Protein AF-A0A959NPC6-F1 (afdb_monomer_lite)

Foldseek 3Di:
DPVVQPWDKDWDWDDDDQFIKIWIFGAFFDGPLCVVNAKDKDFDALVVFDQAWKDAPRRIDGRHPAFDADKDKDALVSDDQDPPRDALDDPVPVRIDIDGAFPDKHQKMWGRPVDLQFTKIKGWDQWMWGWTFQCVRHVRTGTMIITHFDGPDGTTGTIMTMHRHDDPPDWDDKDKDFPQLAEELQDWGKIKIKTAPPDDADQKKWKWFQDPVRDTDTDDMHTWAWPADDDGTTITMDTPSVDRDWGKMWMDGPNDIDDIYTHHNCSPVCVCVCCVLPVVQLPPADDFGDDPPDTNDDD

Secondary structure (DSSP, 8-state):
-BGGGTB-EEEEEEEETTEEEEEEEESSPPPGGGTTT-EEEEEE-HHHHTT-EEEETTEEEE--SS--S-EEEEEGGGPPPPGGG--S---TTS-EEEEEPPSEEESEEEE-TT-TTT-EEEEESSS-EEEEEGGGT-TT--EEEEEEPPTT--EEEEEEEEEE---TT--PPPEEE--SSEE-TTS--EEEEEE-TT----SEEEEEEEPTTS-EEEEEEEEEEEEEEETTEEEEEEE-TT--S-EEEEEEETTEEPPPEEE-TTTTTTTTHHIIIIIHHHT-TTS-EEETTEEEE--

Sequence (299 aa):
KYEEFDFTSKINVIAKDNGVLISVYLDTPVPEKLEGRAGFNLEFLPSTYFEKTYMVDGNGGNFPRYPAGNTTIESIKNKITQFAGHTTFDDRGLGEFIVPEPLAKGKTIVLSPECPESFVTIKSLDAELMLFDGRNLAQNGWFIVRSLLPVNKTGKVLEWYLEANTIPNWVRKPNIGFSQVGYTPNQEKVAVIELDANDSPLNIAKVFKITSEGKSVEKFNGDVIEWGKYLRYNYAKFDFSSVKESGIYYIQYGDNKTNTFRINENVYDDVWHPTMDVWFPVQMDHMQVNEAYRVWHGE

Structure (mmCIF, N/CA/C/O backbone):
data_AF-A0A959NPC6-F1
#
_entry.id   AF-A0A959NPC6-F1
#
loop_
_atom_site.group_PDB
_atom_site.id
_atom_site.type_symbol
_atom_site.label_atom_id
_atom_site.label_alt_id
_atom_site.label_comp_id
_atom_site.label_asym_id
_atom_site.label_entity_id
_atom_site.label_seq_id
_atom_site.pdbx_PDB_ins_code
_atom_site.Cartn_x
_atom_site.Cartn_y
_atom_site.Cartn_z
_atom_site.occupancy
_atom_site.B_iso_or_equiv
_atom_site.auth_seq_id
_atom_site.auth_comp_id
_atom_site.auth_asym_id
_atom_site.auth_atom_id
_atom_site.pdbx_PDB_model_num
ATOM 1 N N . LYS A 1 1 ? -7.498 -13.317 24.456 1.00 82.06 1 LYS A N 1
ATOM 2 C CA . LYS A 1 1 ? -7.667 -12.872 25.857 1.00 82.06 1 LYS A CA 1
ATOM 3 C C . LYS A 1 1 ? -6.558 -11.875 26.164 1.00 82.06 1 LYS A C 1
ATOM 5 O O . LYS A 1 1 ? -5.423 -12.150 25.803 1.00 82.06 1 LYS A O 1
ATOM 10 N N . TYR A 1 2 ? -6.887 -10.740 26.769 1.00 83.69 2 TYR A N 1
ATOM 11 C CA . TYR A 1 2 ? -5.943 -9.756 27.291 1.00 83.69 2 TYR A CA 1
ATOM 12 C C . TYR A 1 2 ? -5.756 -10.044 28.783 1.00 83.69 2 TYR A C 1
ATOM 14 O O . TYR A 1 2 ? -6.603 -9.668 29.591 1.00 83.69 2 TYR A O 1
ATOM 22 N N . GLU A 1 3 ? -4.700 -10.781 29.133 1.00 86.56 3 GLU A N 1
ATOM 23 C CA . GLU A 1 3 ? -4.507 -11.313 30.492 1.00 86.56 3 GLU A CA 1
ATOM 24 C C . GLU A 1 3 ? -4.389 -10.219 31.558 1.00 86.56 3 GLU A C 1
ATOM 26 O O . GLU A 1 3 ? -5.010 -10.348 32.607 1.00 86.56 3 GLU A O 1
ATOM 31 N N . GLU A 1 4 ? -3.693 -9.113 31.261 1.00 86.44 4 GLU A N 1
ATOM 32 C CA . GLU A 1 4 ? -3.518 -7.978 32.189 1.00 86.44 4 GLU A CA 1
ATOM 33 C C . GLU A 1 4 ? -4.853 -7.381 32.667 1.00 86.44 4 GLU A C 1
ATOM 35 O O . GLU A 1 4 ? -4.946 -6.859 33.776 1.00 86.44 4 GLU A O 1
ATOM 40 N N . PHE A 1 5 ? -5.896 -7.472 31.841 1.00 87.81 5 PHE A N 1
ATOM 41 C CA . PHE A 1 5 ? -7.207 -6.881 32.112 1.00 87.81 5 PHE A CA 1
ATOM 42 C C . PHE A 1 5 ? -8.300 -7.930 32.346 1.00 87.81 5 PHE A C 1
ATOM 44 O O . PHE A 1 5 ? -9.468 -7.563 32.424 1.00 87.81 5 PHE A O 1
ATOM 51 N N . ASP A 1 6 ? -7.936 -9.220 32.377 1.00 88.62 6 ASP A N 1
ATOM 52 C CA . ASP A 1 6 ? -8.859 -10.365 32.343 1.00 88.62 6 ASP A CA 1
ATOM 53 C C . ASP A 1 6 ? -10.005 -10.190 31.324 1.00 88.62 6 ASP A C 1
ATOM 55 O O . ASP A 1 6 ? -11.165 -10.524 31.555 1.00 88.62 6 ASP A O 1
ATOM 59 N N . PHE A 1 7 ? -9.675 -9.626 30.160 1.00 89.94 7 PHE A N 1
ATOM 60 C CA . PHE A 1 7 ? -10.659 -9.172 29.184 1.00 89.94 7 PHE A CA 1
ATOM 61 C C . PHE A 1 7 ? -10.610 -10.026 27.921 1.00 89.94 7 PHE A C 1
ATOM 63 O O . PHE A 1 7 ? -9.543 -10.271 27.352 1.00 89.94 7 PHE A O 1
ATOM 70 N N . THR A 1 8 ? -11.764 -10.487 27.446 1.00 92.38 8 THR A N 1
ATOM 71 C CA . THR A 1 8 ? -11.858 -11.266 26.207 1.00 92.38 8 THR A CA 1
ATOM 72 C C . THR A 1 8 ? -12.886 -10.647 25.278 1.00 92.38 8 THR A C 1
ATOM 74 O O . THR A 1 8 ? -14.043 -10.467 25.646 1.00 92.38 8 THR A O 1
ATOM 77 N N . SER A 1 9 ? -12.456 -10.371 24.051 1.00 93.19 9 SER A N 1
ATOM 78 C CA . SER A 1 9 ? -13.316 -9.980 22.944 1.00 93.19 9 SER A CA 1
ATOM 79 C C . SER A 1 9 ? -13.281 -11.046 21.851 1.00 93.19 9 SER A C 1
ATOM 81 O O . SER A 1 9 ? -12.298 -11.779 21.698 1.00 93.19 9 SER A O 1
ATOM 83 N N . LYS A 1 10 ? -14.372 -11.141 21.091 1.00 96.50 10 LYS A N 1
ATOM 84 C CA . LYS A 1 10 ? -14.486 -11.978 19.892 1.00 96.50 10 LYS A CA 1
ATOM 85 C C . LYS A 1 10 ? -14.913 -11.093 18.729 1.00 96.50 10 LYS A C 1
ATOM 87 O O . LYS A 1 10 ? -15.808 -10.267 18.886 1.00 96.50 10 LYS A O 1
ATOM 92 N N . ILE A 1 11 ? -14.287 -11.276 17.574 1.00 96.75 11 ILE A N 1
ATOM 93 C CA . ILE A 1 11 ? -14.685 -10.615 16.330 1.00 96.75 11 ILE A CA 1
ATOM 94 C C . ILE A 1 11 ? -15.356 -11.668 15.458 1.00 96.75 11 ILE A C 1
ATOM 96 O O . ILE A 1 11 ? -14.807 -12.752 15.265 1.00 96.75 11 ILE A O 1
ATOM 100 N N . ASN A 1 12 ? -16.539 -11.346 14.948 1.00 97.56 12 ASN A N 1
ATOM 101 C CA . ASN A 1 12 ? -17.240 -12.154 13.964 1.00 97.56 12 ASN A CA 1
ATOM 102 C C . ASN A 1 12 ? -17.355 -11.360 12.663 1.00 97.56 12 ASN A C 1
ATOM 104 O O . ASN A 1 12 ? -17.747 -10.195 12.696 1.00 97.56 12 ASN A O 1
ATOM 108 N N . VAL A 1 13 ? -17.027 -11.989 11.535 1.00 97.75 13 VAL A N 1
ATOM 109 C CA . VAL A 1 13 ? -17.116 -11.368 10.210 1.00 97.75 13 VAL A CA 1
ATOM 110 C C . VAL A 1 13 ? -17.977 -12.250 9.323 1.00 97.75 13 VAL A C 1
ATOM 112 O O . VAL A 1 13 ? -17.665 -13.424 9.132 1.00 97.75 13 VAL A O 1
ATOM 115 N N . ILE A 1 14 ? -19.060 -11.691 8.791 1.00 97.94 14 ILE A N 1
ATOM 116 C CA . ILE A 1 14 ? -19.979 -12.400 7.894 1.00 97.94 14 ILE A CA 1
ATOM 117 C C . ILE A 1 14 ? -20.152 -11.612 6.600 1.00 97.94 14 ILE A C 1
ATOM 119 O O . ILE A 1 14 ? -20.224 -10.385 6.626 1.00 97.94 14 ILE A O 1
ATOM 123 N N . ALA A 1 15 ? -20.237 -12.308 5.468 1.00 97.75 15 ALA A N 1
ATOM 124 C CA . ALA A 1 15 ? -20.570 -11.672 4.197 1.00 97.75 15 ALA A CA 1
ATOM 125 C C . ALA A 1 15 ? -21.998 -11.106 4.242 1.00 97.75 15 ALA A C 1
ATOM 127 O O . ALA A 1 15 ? -22.912 -11.755 4.759 1.00 97.75 15 ALA A O 1
ATOM 128 N N . LYS A 1 16 ? -22.189 -9.902 3.702 1.00 96.56 16 LYS A N 1
ATOM 129 C CA . LYS A 1 16 ? -23.499 -9.265 3.552 1.00 96.56 16 LYS A CA 1
ATOM 130 C C . LYS A 1 16 ? -23.476 -8.322 2.356 1.00 96.56 16 LYS A C 1
ATOM 132 O O . LYS A 1 16 ? -22.608 -7.460 2.287 1.00 96.56 16 LYS A O 1
ATOM 137 N N . ASP A 1 17 ? -24.473 -8.435 1.483 1.00 95.56 17 ASP A N 1
ATOM 138 C CA . ASP A 1 17 ? -24.585 -7.615 0.272 1.00 95.56 17 ASP A CA 1
ATOM 139 C C . ASP A 1 17 ? -23.270 -7.669 -0.541 1.00 95.56 17 ASP A C 1
ATOM 141 O O . ASP A 1 17 ? -22.802 -8.763 -0.858 1.00 95.56 17 ASP A O 1
ATOM 145 N N . ASN A 1 18 ? -22.651 -6.521 -0.831 1.00 94.94 18 ASN A N 1
ATOM 146 C CA . ASN A 1 18 ? -21.354 -6.427 -1.518 1.00 94.94 18 ASN A CA 1
ATOM 147 C C . ASN A 1 18 ? -20.154 -6.336 -0.557 1.00 94.94 18 ASN A C 1
ATOM 149 O O . ASN A 1 18 ? -19.023 -6.121 -0.989 1.00 94.94 18 ASN A O 1
ATOM 153 N N . GLY A 1 19 ? -20.393 -6.451 0.747 1.00 96.69 19 GLY A N 1
ATOM 154 C CA . GLY A 1 19 ? -19.394 -6.247 1.781 1.00 96.69 19 GLY A CA 1
ATOM 155 C C . GLY A 1 19 ? -19.459 -7.299 2.881 1.00 96.69 19 GLY A C 1
ATOM 156 O O . GLY A 1 19 ? -19.828 -8.460 2.681 1.00 96.69 19 GLY A O 1
ATOM 157 N N . VAL A 1 20 ? -19.070 -6.879 4.078 1.00 97.69 20 VAL A N 1
ATOM 158 C CA . VAL A 1 20 ? -19.069 -7.703 5.281 1.00 97.69 20 VAL A CA 1
ATOM 159 C C . VAL A 1 20 ? -19.669 -6.940 6.454 1.00 97.69 20 VAL A C 1
ATOM 161 O O . VAL A 1 20 ? -19.494 -5.729 6.589 1.00 97.69 20 VAL A O 1
ATOM 164 N N . LEU A 1 21 ? -20.356 -7.661 7.335 1.00 97.75 21 LEU A N 1
ATOM 165 C CA . LEU A 1 21 ? -20.641 -7.188 8.683 1.00 97.75 21 LEU A CA 1
ATOM 166 C C . LEU A 1 21 ? -19.539 -7.661 9.620 1.00 97.75 21 LEU A C 1
ATOM 168 O O . LEU A 1 21 ? -19.266 -8.858 9.708 1.00 97.75 21 LEU A O 1
ATOM 172 N N . ILE A 1 22 ? -18.937 -6.714 10.327 1.00 97.88 22 ILE A N 1
ATOM 173 C CA . ILE A 1 22 ? -17.937 -6.942 11.362 1.00 97.88 22 ILE A CA 1
ATOM 174 C C . ILE A 1 22 ? -18.600 -6.633 12.697 1.00 97.88 22 ILE A C 1
ATOM 176 O O . ILE A 1 22 ? -18.975 -5.491 12.957 1.00 97.88 22 ILE A O 1
ATOM 180 N N . SER A 1 23 ? -18.731 -7.638 13.552 1.00 97.38 23 SER A N 1
ATOM 181 C CA . SER A 1 23 ? -19.357 -7.499 14.864 1.00 97.38 23 SER A CA 1
ATOM 182 C C . SER A 1 23 ? -18.361 -7.837 15.969 1.00 97.38 23 SER A C 1
ATOM 184 O O . SER A 1 23 ? -17.644 -8.836 15.881 1.00 97.38 23 SER A O 1
ATOM 186 N N . VAL A 1 24 ? -18.350 -7.043 17.040 1.00 97.06 24 VAL A N 1
ATOM 187 C CA . VAL A 1 24 ? -17.552 -7.325 18.243 1.00 97.06 24 VAL A CA 1
ATOM 188 C C . VAL A 1 24 ? -18.463 -7.844 19.343 1.00 97.06 24 VAL A C 1
ATOM 190 O O . VAL A 1 24 ? -19.497 -7.242 19.644 1.00 97.06 24 VAL A O 1
ATOM 193 N N . TYR A 1 25 ? -18.059 -8.955 19.954 1.00 97.00 25 TYR A N 1
ATOM 194 C CA . TYR A 1 25 ? -18.752 -9.589 21.064 1.00 97.00 25 TYR A CA 1
ATOM 195 C C . TYR A 1 25 ? -17.907 -9.575 22.330 1.00 97.00 25 TYR A C 1
ATOM 197 O O . TYR A 1 25 ? -16.720 -9.910 22.282 1.00 97.00 25 TYR A O 1
ATOM 205 N N . LEU A 1 26 ? -18.540 -9.241 23.454 1.00 96.56 26 LEU A N 1
ATOM 206 C CA . LEU A 1 26 ? -17.931 -9.276 24.781 1.00 96.56 26 LEU A CA 1
ATOM 207 C C . LEU A 1 26 ? -18.700 -10.223 25.703 1.00 96.56 26 LEU A C 1
ATOM 209 O O . LEU A 1 26 ? -19.921 -10.112 25.832 1.00 96.56 26 LEU A O 1
ATOM 213 N N . ASP A 1 27 ? -17.980 -11.128 26.363 1.00 93.88 27 ASP A N 1
ATOM 214 C CA . ASP A 1 27 ? -18.567 -12.029 27.365 1.00 93.88 27 ASP A CA 1
ATOM 215 C C . ASP A 1 27 ? -18.784 -11.289 28.706 1.00 93.88 27 ASP A C 1
ATOM 217 O O . ASP A 1 27 ? -19.765 -11.532 29.408 1.00 93.88 27 ASP A O 1
ATOM 221 N N . THR A 1 28 ? -17.909 -10.329 29.026 1.00 95.06 28 THR A N 1
ATOM 222 C CA . THR A 1 28 ? -17.994 -9.418 30.180 1.00 95.06 28 THR A CA 1
ATOM 223 C C . THR A 1 28 ? -17.879 -7.961 29.721 1.00 95.06 28 THR A C 1
ATOM 225 O O . THR A 1 28 ? -17.298 -7.708 28.664 1.00 95.06 28 THR A O 1
ATOM 228 N N . PRO A 1 29 ? -18.428 -6.981 30.466 1.00 95.75 29 PRO A N 1
ATOM 229 C CA . PRO A 1 29 ? -18.277 -5.573 30.112 1.00 95.75 29 PRO A CA 1
ATOM 230 C C . PRO A 1 29 ? -16.814 -5.138 29.998 1.00 95.75 29 PRO A C 1
ATOM 232 O O . PRO A 1 29 ? -15.920 -5.762 30.572 1.00 95.75 29 PRO A O 1
ATOM 235 N N . VAL A 1 30 ? -16.581 -4.034 29.282 1.00 96.00 30 VAL A N 1
ATOM 236 C CA . VAL A 1 30 ? -15.265 -3.379 29.245 1.00 96.00 30 VAL A CA 1
ATOM 237 C C . VAL A 1 30 ? -14.821 -3.074 30.686 1.00 96.00 30 VAL A C 1
ATOM 239 O O . VAL A 1 30 ? -15.589 -2.442 31.410 1.00 96.00 30 VAL A O 1
ATOM 242 N N . PRO A 1 31 ? -13.620 -3.507 31.113 1.00 95.19 31 PRO A N 1
ATOM 243 C CA . PRO A 1 31 ? -13.096 -3.194 32.438 1.00 95.19 31 PRO A CA 1
ATOM 244 C C . PRO A 1 31 ? -12.980 -1.686 32.666 1.00 95.19 31 PRO A C 1
ATOM 246 O O . PRO A 1 31 ? -12.595 -0.965 31.747 1.00 95.19 31 PRO A O 1
ATOM 249 N N . GLU A 1 32 ? -13.190 -1.234 33.904 1.00 94.00 32 GLU A N 1
ATOM 250 C CA . GLU A 1 32 ? -13.168 0.190 34.292 1.00 94.00 32 GLU A CA 1
ATOM 251 C C . GLU A 1 32 ? -11.905 0.923 33.796 1.00 94.00 32 GLU A C 1
ATOM 253 O O . GLU A 1 32 ? -11.972 1.992 33.194 1.00 94.00 32 GLU A O 1
ATOM 258 N N . LYS A 1 33 ? -10.731 0.288 33.930 1.00 91.75 33 LYS A N 1
ATOM 259 C CA . LYS A 1 33 ? -9.433 0.830 33.475 1.00 91.75 33 LYS A CA 1
ATOM 260 C C . LYS A 1 33 ? -9.364 1.082 31.956 1.00 91.75 33 LYS A C 1
ATOM 262 O O . LYS A 1 33 ? -8.498 1.825 31.495 1.00 91.75 33 LYS A O 1
ATOM 267 N N . LEU A 1 34 ? -10.239 0.451 31.174 1.00 93.12 34 LEU A N 1
ATOM 268 C CA . LEU A 1 34 ? -10.304 0.541 29.715 1.00 93.12 34 LEU A CA 1
ATOM 269 C C . LEU A 1 34 ? -11.503 1.359 29.209 1.00 93.12 34 LEU A C 1
ATOM 271 O O . LEU A 1 34 ? -11.658 1.513 27.993 1.00 93.12 34 LEU A O 1
ATOM 275 N N . GLU A 1 35 ? -12.336 1.905 30.092 1.00 94.81 35 GLU A N 1
ATOM 276 C CA . GLU A 1 35 ? -13.462 2.752 29.699 1.00 94.81 35 GLU A CA 1
ATOM 277 C C . GLU A 1 35 ? -12.982 3.994 28.935 1.00 94.81 35 GLU A C 1
ATOM 279 O O . GLU A 1 35 ? -11.992 4.634 29.289 1.00 94.81 35 GLU A O 1
ATOM 284 N N . GLY A 1 36 ? -13.638 4.293 27.808 1.00 93.06 36 GLY A N 1
ATOM 285 C CA . GLY A 1 36 ? -13.223 5.368 26.897 1.00 93.06 36 GLY A CA 1
ATOM 286 C C . GLY A 1 36 ? -11.915 5.103 26.134 1.00 93.06 36 GLY A C 1
ATOM 287 O O . GLY A 1 36 ? -11.468 5.959 25.373 1.00 93.06 36 GLY A O 1
ATOM 288 N N . ARG A 1 37 ? -11.294 3.926 26.308 1.00 91.88 37 ARG A N 1
ATOM 289 C CA . ARG A 1 37 ? -9.974 3.583 25.748 1.00 91.88 37 ARG A CA 1
ATOM 290 C C . ARG A 1 37 ? -10.000 2.308 24.915 1.00 91.88 37 ARG A C 1
ATOM 292 O O . ARG A 1 37 ? -9.362 2.263 23.867 1.00 91.88 37 ARG A O 1
ATOM 299 N N . ALA A 1 38 ? -10.735 1.278 25.319 1.00 93.69 38 ALA A N 1
ATOM 300 C CA . ALA A 1 38 ? -10.901 0.092 24.488 1.00 93.69 38 ALA A CA 1
ATOM 301 C C . ALA A 1 38 ? -11.735 0.428 23.246 1.00 93.69 38 ALA A C 1
ATOM 303 O O . ALA A 1 38 ? -12.796 1.046 23.332 1.00 93.69 38 ALA A O 1
ATOM 304 N N . GLY A 1 39 ? -11.250 0.016 22.081 1.00 95.19 39 GLY A N 1
ATOM 305 C CA . GLY A 1 39 ? -11.923 0.245 20.813 1.00 95.19 39 GLY A CA 1
ATOM 306 C C . GLY A 1 39 ? -11.606 -0.839 19.798 1.00 95.19 39 GLY A C 1
ATOM 307 O O . GLY A 1 39 ? -10.646 -1.592 19.956 1.00 95.19 39 GLY A O 1
ATOM 308 N N . PHE A 1 40 ? -12.432 -0.903 18.764 1.00 96.56 40 PHE A N 1
ATOM 309 C CA . PHE A 1 40 ? -12.143 -1.666 17.563 1.00 96.56 40 PHE A CA 1
ATOM 310 C C . PHE A 1 40 ? -11.460 -0.744 16.558 1.00 96.56 40 PHE A C 1
ATOM 312 O O . PHE A 1 40 ? -11.980 0.336 16.271 1.00 96.56 40 PHE A O 1
ATOM 319 N N . ASN A 1 41 ? -10.306 -1.176 16.053 1.00 96.44 41 ASN A N 1
ATOM 320 C CA . ASN A 1 41 ? -9.497 -0.437 15.093 1.00 96.44 41 ASN A CA 1
ATOM 321 C C . ASN A 1 41 ? -9.404 -1.235 13.794 1.00 96.44 41 ASN A C 1
ATOM 323 O O . ASN A 1 41 ? -9.199 -2.449 13.826 1.00 96.44 41 ASN A O 1
ATOM 327 N N . LEU A 1 42 ? -9.474 -0.533 12.669 1.00 97.38 42 LEU A N 1
ATOM 328 C CA . LEU A 1 42 ? -9.099 -1.053 11.364 1.00 97.38 42 LEU A CA 1
ATOM 329 C C . LEU A 1 42 ? -8.066 -0.117 10.740 1.00 97.38 42 LEU A C 1
ATOM 331 O O . LEU A 1 42 ? -8.278 1.096 10.686 1.00 97.38 42 LEU A O 1
ATOM 335 N N . GLU A 1 43 ? -6.946 -0.685 10.305 1.00 97.12 43 GLU A N 1
ATOM 336 C CA . GLU A 1 43 ? -5.796 0.072 9.816 1.00 97.12 43 GLU A CA 1
ATOM 337 C C . GLU A 1 43 ? -5.716 0.049 8.288 1.00 97.12 43 GLU A C 1
ATOM 339 O O . GLU A 1 43 ? -5.945 -0.975 7.644 1.00 97.12 43 GLU A O 1
ATOM 344 N N . PHE A 1 44 ? -5.344 1.190 7.713 1.00 97.62 44 PHE A N 1
ATOM 345 C CA . PHE A 1 44 ? -5.243 1.426 6.279 1.00 97.62 44 PHE A CA 1
ATOM 346 C C . PHE A 1 44 ? -3.838 1.912 5.917 1.00 97.62 44 PHE A C 1
ATOM 348 O O . PHE A 1 44 ? -3.329 2.875 6.500 1.00 97.62 44 PHE A O 1
ATOM 355 N N . LEU A 1 45 ? -3.215 1.244 4.939 1.00 96.88 45 LEU A N 1
ATOM 356 C CA . LEU A 1 45 ? -1.833 1.501 4.535 1.00 96.88 45 LEU A CA 1
ATOM 357 C C . LEU A 1 45 ? -1.684 2.931 3.984 1.00 96.88 45 LEU A C 1
ATOM 359 O O . LEU A 1 45 ? -2.242 3.226 2.923 1.00 96.88 45 LEU A O 1
ATOM 363 N N . PRO A 1 46 ? -0.885 3.810 4.614 1.00 96.56 46 PRO A N 1
ATOM 364 C CA . PRO A 1 46 ? -0.890 5.224 4.254 1.00 96.56 46 PRO A CA 1
ATOM 365 C C . PRO A 1 46 ? -0.482 5.527 2.807 1.00 96.56 46 PRO A C 1
ATOM 367 O O . PRO A 1 46 ? -1.108 6.366 2.165 1.00 96.56 46 PRO A O 1
ATOM 370 N N . SER A 1 47 ? 0.481 4.792 2.240 1.00 95.50 47 SER A N 1
ATOM 371 C CA . SER A 1 47 ? 0.924 4.979 0.846 1.00 95.50 47 SER A CA 1
ATOM 372 C C . SER A 1 47 ? -0.167 4.725 -0.195 1.00 95.50 47 SER A C 1
ATOM 374 O O . SER A 1 47 ? -0.077 5.233 -1.308 1.00 95.50 47 SER A O 1
ATOM 376 N N . THR A 1 48 ? -1.208 3.969 0.163 1.00 96.50 48 THR A N 1
ATOM 377 C CA . THR A 1 48 ? -2.375 3.757 -0.702 1.00 96.50 48 THR A CA 1
ATOM 378 C C . THR A 1 48 ? -3.307 4.968 -0.696 1.00 96.50 48 THR A C 1
ATOM 380 O O . THR A 1 48 ? -4.048 5.154 -1.656 1.00 96.50 48 THR A O 1
ATOM 383 N N . TYR A 1 49 ? -3.262 5.796 0.351 1.00 97.25 49 TYR A N 1
ATOM 384 C CA . TYR A 1 49 ? -4.224 6.866 0.615 1.00 97.25 49 TYR A CA 1
ATOM 385 C C . TYR A 1 49 ? -3.631 8.280 0.583 1.00 97.25 49 TYR A C 1
ATOM 387 O O . TYR A 1 49 ? -4.403 9.229 0.572 1.00 97.25 49 TYR A O 1
ATOM 395 N N . PHE A 1 50 ? -2.307 8.466 0.554 1.00 96.81 50 PHE A N 1
ATOM 396 C CA . PHE A 1 50 ? -1.706 9.807 0.525 1.00 96.81 50 PHE A CA 1
ATOM 397 C C . PHE A 1 50 ? -2.285 10.697 -0.568 1.00 96.81 50 PHE A C 1
ATOM 399 O O . PHE A 1 50 ? -2.376 10.285 -1.721 1.00 96.81 50 PHE A O 1
ATOM 406 N N . GLU A 1 51 ? -2.653 11.921 -0.175 1.00 96.06 51 GLU A N 1
ATOM 407 C CA . GLU A 1 51 ? -3.210 12.958 -1.052 1.00 96.06 51 GLU A CA 1
ATOM 408 C C . GLU A 1 51 ? -4.553 12.571 -1.714 1.00 96.06 51 GLU A C 1
ATOM 410 O O . GLU A 1 51 ? -5.091 13.351 -2.496 1.00 96.06 51 GLU A O 1
ATOM 415 N N . LYS A 1 52 ? -5.135 11.414 -1.359 1.00 97.88 52 LYS A N 1
ATOM 416 C CA . LYS A 1 52 ? -6.494 11.010 -1.742 1.00 97.88 52 LYS A CA 1
ATOM 417 C C . LYS A 1 52 ? -7.542 11.627 -0.822 1.00 97.88 52 LYS A C 1
ATOM 419 O O . LYS A 1 52 ? -7.239 12.088 0.284 1.00 97.88 52 LYS A O 1
ATOM 424 N N . THR A 1 53 ? -8.796 11.584 -1.256 1.00 98.06 53 THR A N 1
ATOM 425 C CA . THR A 1 53 ? -9.920 12.132 -0.495 1.00 98.06 53 THR A CA 1
ATOM 426 C C . THR A 1 53 ? -10.549 11.099 0.439 1.00 98.06 53 THR A C 1
ATOM 428 O O . THR A 1 53 ? -10.443 9.883 0.248 1.00 98.06 53 THR A O 1
ATOM 431 N N . TYR A 1 54 ? -11.220 11.590 1.473 1.00 98.31 54 TYR A N 1
ATOM 432 C CA . TYR A 1 54 ? -12.187 10.836 2.259 1.00 98.31 54 TYR A CA 1
ATOM 433 C C . TYR A 1 54 ? -13.449 11.678 2.459 1.00 98.31 54 TYR A C 1
ATOM 435 O O . TYR A 1 54 ? -13.418 12.903 2.353 1.00 98.31 54 TYR A O 1
ATOM 443 N N . MET A 1 55 ? -14.565 11.030 2.780 1.00 98.50 55 MET A N 1
ATOM 444 C CA . MET A 1 55 ? -15.792 11.698 3.206 1.00 98.50 55 MET A CA 1
ATOM 445 C C . MET A 1 55 ? -16.288 11.105 4.519 1.00 98.50 55 MET A C 1
ATOM 447 O O . MET A 1 55 ? -16.323 9.885 4.669 1.00 98.50 55 MET A O 1
ATOM 451 N N . VAL A 1 56 ? -16.717 11.959 5.447 1.00 98.31 56 VAL A N 1
ATOM 452 C CA . VAL A 1 56 ? -17.361 11.549 6.699 1.00 98.31 56 VAL A CA 1
ATOM 453 C C . VAL A 1 56 ? -18.729 12.207 6.804 1.00 98.31 56 VAL A C 1
ATOM 455 O O . VAL A 1 56 ? -18.835 13.432 6.835 1.00 98.31 56 VAL A O 1
ATOM 458 N N . ASP A 1 57 ? -19.781 11.388 6.785 1.00 97.75 57 ASP A N 1
ATOM 459 C CA . ASP A 1 57 ? -21.185 11.830 6.737 1.00 97.75 57 ASP A CA 1
ATOM 460 C C . ASP A 1 57 ? -21.453 12.911 5.664 1.00 97.75 57 ASP A C 1
ATOM 462 O O . ASP A 1 57 ? -22.214 13.853 5.865 1.00 97.75 57 ASP A O 1
ATOM 466 N N . GLY A 1 58 ? -20.798 12.779 4.503 1.00 96.50 58 GLY A N 1
ATOM 467 C CA . GLY A 1 58 ? -20.912 13.704 3.368 1.00 96.50 58 GLY A CA 1
ATOM 468 C C . GLY A 1 58 ? -19.949 14.896 3.392 1.00 96.50 58 GLY A C 1
ATOM 469 O O . GLY A 1 58 ? -19.828 15.586 2.384 1.00 96.50 58 GLY A O 1
ATOM 470 N N . ASN A 1 59 ? -19.217 15.120 4.487 1.00 97.81 59 ASN A N 1
ATOM 471 C CA . ASN A 1 59 ? -18.195 16.166 4.563 1.00 97.81 59 ASN A CA 1
ATOM 472 C C . ASN A 1 59 ? -16.857 15.641 4.035 1.00 97.81 59 ASN A C 1
ATOM 474 O O . ASN A 1 59 ? -16.350 14.635 4.531 1.00 97.81 59 ASN A O 1
ATOM 478 N N . GLY A 1 60 ? -16.292 16.315 3.033 1.00 97.38 60 GLY A N 1
ATOM 479 C CA . GLY A 1 60 ? -15.026 15.927 2.411 1.00 97.38 60 GLY A CA 1
ATOM 480 C C . GLY A 1 60 ? -13.789 16.370 3.196 1.00 97.38 60 GLY A C 1
ATOM 481 O O . GLY A 1 60 ? -13.779 17.431 3.819 1.00 97.38 60 GLY A O 1
ATOM 482 N N . GLY A 1 61 ? -12.727 15.576 3.103 1.00 97.19 61 GLY A N 1
ATOM 483 C CA . GLY A 1 61 ? -11.388 15.880 3.601 1.00 97.19 61 GLY A CA 1
ATOM 484 C C . GLY A 1 61 ? -10.313 15.166 2.777 1.00 97.19 61 GLY A C 1
ATOM 485 O O . GLY A 1 61 ? -10.625 14.368 1.894 1.00 97.19 61 GLY A O 1
ATOM 486 N N . ASN A 1 62 ? -9.042 15.454 3.062 1.00 97.31 62 ASN A N 1
ATOM 487 C CA . ASN A 1 62 ? -7.899 14.866 2.359 1.00 97.31 62 ASN A CA 1
ATOM 488 C C . ASN A 1 62 ? -6.982 14.127 3.329 1.00 97.31 62 ASN A C 1
ATOM 490 O O . ASN A 1 62 ? -6.710 14.606 4.432 1.00 97.31 62 ASN A O 1
ATOM 494 N N . PHE A 1 63 ? -6.461 12.987 2.892 1.00 97.69 63 PHE A N 1
ATOM 495 C CA . PHE A 1 63 ? -5.423 12.268 3.610 1.00 97.69 63 PHE A CA 1
ATOM 496 C C . PHE A 1 63 ? -4.079 13.003 3.506 1.00 97.69 63 PHE A C 1
ATOM 498 O O . PHE A 1 63 ? -3.605 13.276 2.397 1.00 97.69 63 PHE A O 1
ATOM 505 N N . PRO A 1 64 ? -3.422 13.310 4.636 1.00 95.62 64 PRO A N 1
ATOM 506 C CA . PRO A 1 64 ? -2.194 14.087 4.623 1.00 95.62 64 PRO A CA 1
ATOM 507 C C . PRO A 1 64 ? -0.993 13.231 4.198 1.00 95.62 64 PRO A C 1
ATOM 509 O O . PRO A 1 64 ? -0.859 12.067 4.584 1.00 95.62 64 PRO A O 1
ATOM 512 N N . ARG A 1 65 ? -0.077 13.812 3.416 1.00 94.75 65 ARG A N 1
ATOM 513 C CA . ARG A 1 65 ? 1.171 13.141 3.012 1.00 94.75 65 ARG A CA 1
ATOM 514 C C . ARG A 1 65 ? 2.131 12.945 4.180 1.00 94.75 65 ARG A C 1
ATOM 516 O O . ARG A 1 65 ? 2.694 11.865 4.330 1.00 94.75 65 ARG A O 1
ATOM 523 N N . TYR A 1 66 ? 2.275 13.958 5.025 1.00 93.12 66 TYR A N 1
ATOM 524 C CA . TYR A 1 66 ? 3.042 13.891 6.270 1.00 93.12 66 TYR A CA 1
ATOM 525 C C . TYR A 1 66 ? 2.108 13.653 7.461 1.00 93.12 66 TYR A C 1
ATOM 527 O O . TYR A 1 66 ? 0.915 13.924 7.324 1.00 93.12 66 TYR A O 1
ATOM 535 N N . PRO A 1 67 ? 2.611 13.136 8.597 1.00 91.50 67 PRO A N 1
ATOM 536 C CA . PRO A 1 67 ? 1.811 13.011 9.812 1.00 91.50 67 PRO A CA 1
ATOM 537 C C . PRO A 1 67 ? 1.180 14.360 10.161 1.00 91.50 67 PRO A C 1
ATOM 539 O O . PRO A 1 67 ? 1.881 15.374 10.217 1.00 91.50 67 PRO A O 1
ATOM 542 N N . ALA A 1 68 ? -0.141 14.387 10.311 1.00 89.62 68 ALA A N 1
ATOM 543 C CA . ALA A 1 68 ? -0.876 15.604 10.630 1.00 89.62 68 ALA A CA 1
ATOM 544 C C . ALA A 1 68 ? -2.116 15.299 11.476 1.00 89.62 68 ALA A C 1
ATOM 546 O O . ALA A 1 68 ? -2.573 14.160 11.563 1.00 89.62 68 ALA A O 1
ATOM 547 N N . GLY A 1 69 ? -2.672 16.338 12.092 1.00 89.38 69 GLY A N 1
ATOM 548 C CA . GLY A 1 69 ? -3.824 16.247 12.984 1.00 89.38 69 GLY A CA 1
ATOM 549 C C . GLY A 1 69 ? -3.543 16.921 14.317 1.00 89.38 69 GLY A C 1
ATOM 550 O O . GLY A 1 69 ? -2.390 17.140 14.687 1.00 89.38 69 GLY A O 1
ATOM 551 N N . ASN A 1 70 ? -4.611 17.268 15.028 1.00 95.38 70 ASN A N 1
ATOM 552 C CA . ASN A 1 70 ? -4.473 17.803 16.371 1.00 95.38 70 ASN A CA 1
ATOM 553 C C . ASN A 1 70 ? -3.998 16.705 17.321 1.00 95.38 70 ASN A C 1
ATOM 555 O O . ASN A 1 70 ? -4.318 15.523 17.170 1.00 95.38 70 ASN A O 1
ATOM 559 N N . THR A 1 71 ? -3.239 17.117 18.323 1.00 94.38 71 THR A N 1
ATOM 560 C CA . THR A 1 71 ? -2.769 16.241 19.386 1.00 94.38 71 THR A CA 1
ATOM 561 C C . THR A 1 71 ? -2.871 16.965 20.712 1.00 94.38 71 THR A C 1
ATOM 563 O O . THR A 1 71 ? -2.610 18.167 20.780 1.00 94.38 71 THR A O 1
ATOM 566 N N . THR A 1 72 ? -3.161 16.224 21.770 1.00 94.75 72 THR A N 1
ATOM 567 C CA . THR A 1 72 ? -3.079 16.709 23.146 1.00 94.75 72 THR A CA 1
ATOM 568 C C . THR A 1 72 ? -1.962 15.988 23.891 1.00 94.75 72 THR A C 1
ATOM 570 O O . THR A 1 72 ? -1.544 14.893 23.515 1.00 94.75 72 THR A O 1
ATOM 573 N N . ILE A 1 73 ? -1.435 16.633 24.928 1.00 92.00 73 ILE A N 1
ATOM 574 C CA . ILE A 1 73 ? -0.459 16.036 25.838 1.00 92.00 73 ILE A CA 1
ATOM 575 C C . ILE A 1 73 ? -1.186 15.625 27.116 1.00 92.00 73 ILE A C 1
ATOM 577 O O . ILE A 1 73 ? -1.955 16.407 27.675 1.00 92.00 73 ILE A O 1
ATOM 581 N N . GLU A 1 74 ? -0.928 14.408 27.583 1.00 92.50 74 GLU A N 1
ATOM 582 C CA . GLU A 1 74 ? -1.453 13.881 28.841 1.00 92.50 74 GLU A CA 1
ATOM 583 C C . GLU A 1 74 ? -0.349 13.306 29.731 1.00 92.50 74 GLU A C 1
ATOM 585 O O . GLU A 1 74 ? 0.718 12.916 29.264 1.00 92.50 74 GLU A O 1
ATOM 590 N N . SER A 1 75 ? -0.621 13.195 31.035 1.00 92.56 75 SER A N 1
ATOM 591 C CA . SER A 1 75 ? 0.305 12.563 31.980 1.00 92.56 75 SER A CA 1
ATOM 592 C C . SER A 1 75 ? 0.412 11.057 31.743 1.00 92.56 75 SER A C 1
ATOM 594 O O . SER A 1 75 ? -0.601 10.367 31.622 1.00 92.56 75 SER A O 1
ATOM 596 N N . ILE A 1 76 ? 1.629 10.509 31.814 1.00 89.56 76 ILE A N 1
ATOM 597 C CA . ILE A 1 76 ? 1.911 9.070 31.681 1.00 89.56 76 ILE A CA 1
ATOM 598 C C . ILE A 1 76 ? 1.108 8.200 32.661 1.00 89.56 76 ILE A C 1
ATOM 600 O O . ILE A 1 76 ? 0.822 7.044 32.363 1.00 89.56 76 ILE A O 1
ATOM 604 N N . LYS A 1 77 ? 0.661 8.764 33.794 1.00 89.62 77 LYS A N 1
ATOM 605 C CA . LYS A 1 77 ? -0.228 8.094 34.763 1.00 89.62 77 LYS A CA 1
ATOM 606 C C . LYS A 1 77 ? -1.550 7.637 34.139 1.00 89.62 77 LYS A C 1
ATOM 608 O O . LYS A 1 77 ? -2.138 6.663 34.600 1.00 89.62 77 LYS A O 1
ATOM 613 N N . ASN A 1 78 ? -2.002 8.324 33.091 1.00 88.62 78 ASN A N 1
ATOM 614 C CA . ASN A 1 78 ? -3.205 7.977 32.348 1.00 88.62 78 ASN A CA 1
ATOM 615 C C . ASN A 1 78 ? -2.928 6.991 31.209 1.00 88.62 78 ASN A C 1
ATOM 617 O O . ASN A 1 78 ? -3.880 6.430 30.668 1.00 88.62 78 ASN A O 1
ATOM 621 N N . LYS A 1 79 ? -1.670 6.749 30.826 1.00 87.94 79 LYS A N 1
ATOM 622 C CA . LYS A 1 79 ? -1.339 5.888 29.689 1.00 87.94 79 LYS A CA 1
ATOM 623 C C . LYS A 1 79 ? -1.581 4.422 30.044 1.00 87.94 79 LYS A C 1
ATOM 625 O O . LYS A 1 79 ? -1.155 3.935 31.087 1.00 87.94 79 LYS A O 1
ATOM 630 N N . ILE A 1 80 ? -2.259 3.702 29.153 1.00 87.75 80 ILE A N 1
ATOM 631 C CA . ILE A 1 80 ? -2.319 2.240 29.231 1.00 87.75 80 ILE A CA 1
ATOM 632 C C . ILE A 1 80 ? -0.983 1.683 28.742 1.00 87.75 80 ILE A C 1
ATOM 634 O O . ILE A 1 80 ? -0.508 2.068 27.671 1.00 87.75 80 ILE A O 1
ATOM 638 N N . THR A 1 81 ? -0.384 0.792 29.530 1.00 83.75 81 THR A N 1
ATOM 639 C CA . THR A 1 81 ? 0.848 0.092 29.163 1.00 83.75 81 THR A CA 1
ATOM 640 C C . THR A 1 81 ? 0.635 -0.635 27.841 1.00 83.75 81 THR A C 1
ATOM 642 O O . THR A 1 81 ? -0.355 -1.346 27.666 1.00 83.75 81 THR A O 1
ATOM 645 N N . GLN A 1 82 ? 1.538 -0.434 26.882 1.00 80.44 82 GLN A N 1
ATOM 646 C CA . GLN A 1 82 ? 1.452 -1.169 25.625 1.00 80.44 82 GLN A CA 1
ATOM 647 C C . GLN A 1 82 ? 1.832 -2.632 25.851 1.00 80.44 82 GLN A C 1
ATOM 649 O O . GLN A 1 82 ? 2.521 -2.982 26.813 1.00 80.44 82 GLN A O 1
ATOM 654 N N . PHE A 1 83 ? 1.408 -3.487 24.923 1.00 75.81 83 PHE A N 1
ATOM 655 C CA . PHE A 1 83 ? 1.821 -4.882 24.911 1.00 75.81 83 PHE A CA 1
ATOM 656 C C . PHE A 1 83 ? 3.352 -4.999 25.011 1.00 75.81 83 PHE A C 1
ATOM 658 O O . PHE A 1 83 ? 4.081 -4.217 24.400 1.00 75.81 83 PHE A O 1
ATOM 665 N N . ALA A 1 84 ? 3.823 -5.957 25.814 1.00 78.62 84 ALA A N 1
ATOM 666 C CA . ALA A 1 84 ? 5.241 -6.188 26.103 1.00 78.62 84 ALA A CA 1
ATOM 667 C C . ALA A 1 84 ? 6.009 -4.981 26.695 1.00 78.62 84 ALA A C 1
ATOM 669 O O . ALA A 1 84 ? 7.237 -4.973 26.690 1.00 78.62 84 ALA A O 1
ATOM 670 N N . GLY A 1 85 ? 5.311 -3.973 27.235 1.00 77.88 85 GLY A N 1
ATOM 671 C CA . GLY A 1 85 ? 5.945 -2.818 27.878 1.00 77.88 85 GLY A CA 1
ATOM 672 C C . GLY A 1 85 ? 6.618 -1.849 26.903 1.00 77.88 85 GLY A C 1
ATOM 673 O O . GLY A 1 85 ? 7.432 -1.030 27.325 1.00 77.88 85 GLY A O 1
ATOM 674 N N . HIS A 1 86 ? 6.302 -1.928 25.608 1.00 78.00 86 HIS A N 1
ATOM 675 C CA . HIS A 1 86 ? 6.862 -1.018 24.615 1.00 78.00 86 HIS A CA 1
ATOM 676 C C . HIS A 1 86 ? 6.418 0.435 24.848 1.00 78.00 86 HIS A C 1
ATOM 678 O O . HIS A 1 86 ? 5.309 0.718 25.309 1.00 78.00 86 HIS A O 1
ATOM 684 N N . THR A 1 87 ? 7.289 1.378 24.487 1.00 73.88 87 THR A N 1
ATOM 685 C CA . THR A 1 87 ? 6.934 2.791 24.368 1.00 73.88 87 THR A CA 1
ATOM 686 C C . THR A 1 87 ? 7.202 3.261 22.947 1.00 73.88 87 THR A C 1
ATOM 688 O O . THR A 1 87 ? 8.256 3.000 22.378 1.00 73.88 87 THR A O 1
ATOM 691 N N . THR A 1 88 ? 6.226 3.951 22.366 1.00 67.75 88 THR A N 1
ATOM 692 C CA . THR A 1 88 ? 6.346 4.624 21.064 1.00 67.75 88 THR A CA 1
ATOM 693 C C . THR A 1 88 ? 6.755 6.090 21.210 1.00 67.75 88 THR A C 1
ATOM 695 O O . THR A 1 88 ? 6.748 6.833 20.238 1.00 67.75 88 THR A O 1
ATOM 698 N N . PHE A 1 89 ? 7.054 6.528 22.433 1.00 74.25 89 PHE A N 1
ATOM 699 C CA . PHE A 1 89 ? 7.340 7.918 22.757 1.00 74.25 89 PHE A CA 1
ATOM 700 C C . PHE A 1 89 ? 8.470 7.978 23.781 1.00 74.25 89 PHE A C 1
ATOM 702 O O . PHE A 1 89 ? 8.386 7.319 24.821 1.00 74.25 89 PHE A O 1
ATOM 709 N N . ASP A 1 90 ? 9.505 8.751 23.468 1.00 74.88 90 ASP A N 1
ATOM 710 C CA . ASP A 1 90 ? 10.492 9.198 24.444 1.00 74.88 90 ASP A CA 1
ATOM 711 C C . ASP A 1 90 ? 9.948 10.471 25.096 1.00 74.88 90 ASP A C 1
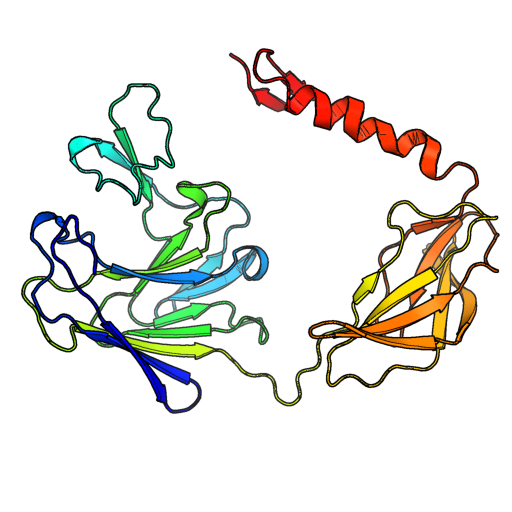ATOM 713 O O . ASP A 1 90 ? 9.798 11.505 24.441 1.00 74.88 90 ASP A O 1
ATOM 717 N N . ASP A 1 91 ? 9.597 10.374 26.375 1.00 79.50 91 ASP A N 1
ATOM 718 C CA . ASP A 1 91 ? 9.069 11.503 27.131 1.00 79.50 91 ASP A CA 1
ATOM 719 C C . ASP A 1 91 ? 10.167 12.459 27.606 1.00 79.50 91 ASP A C 1
ATOM 721 O O . ASP A 1 91 ? 9.850 13.494 28.191 1.00 79.50 91 ASP A O 1
ATOM 725 N N . ARG A 1 92 ? 11.447 12.131 27.369 1.00 79.56 92 ARG A N 1
ATOM 726 C CA . ARG A 1 92 ? 12.623 12.872 27.844 1.00 79.56 92 ARG A CA 1
ATOM 727 C C . ARG A 1 92 ? 12.554 13.183 29.345 1.00 79.56 92 ARG A C 1
ATOM 729 O O . ARG A 1 92 ? 13.035 14.221 29.796 1.00 79.56 92 ARG A O 1
ATOM 736 N N . GLY A 1 93 ? 11.922 12.297 30.120 1.00 83.69 93 GLY A N 1
ATOM 737 C CA . GLY A 1 93 ? 11.726 12.444 31.562 1.00 83.69 93 GLY A CA 1
ATOM 738 C C . GLY A 1 93 ? 10.606 13.404 31.979 1.00 83.69 93 GLY A C 1
ATOM 739 O O . GLY A 1 93 ? 10.492 13.707 33.167 1.00 83.69 93 GLY A O 1
ATOM 740 N N . LEU A 1 94 ? 9.775 13.883 31.047 1.00 86.75 94 LEU A N 1
ATOM 741 C CA . LEU A 1 94 ? 8.668 14.799 31.346 1.00 86.75 94 LEU A CA 1
ATOM 742 C C . LEU A 1 94 ? 7.454 14.094 31.974 1.00 86.75 94 LEU A C 1
ATOM 744 O O . LEU A 1 94 ? 6.609 14.759 32.570 1.00 86.75 94 LEU A O 1
ATOM 748 N N . GLY A 1 95 ? 7.355 12.761 31.900 1.00 89.88 95 GLY A N 1
ATOM 749 C CA . GLY A 1 95 ? 6.222 12.021 32.461 1.00 89.88 95 GLY A CA 1
ATOM 750 C C . GLY A 1 95 ? 4.915 12.269 31.706 1.00 89.88 95 GLY A C 1
ATOM 751 O O . GLY A 1 95 ? 3.830 12.242 32.300 1.00 89.88 95 GLY A O 1
ATOM 752 N N . GLU A 1 96 ? 5.017 12.504 30.401 1.00 91.31 96 GLU A N 1
ATOM 753 C CA . GLU A 1 96 ? 3.933 12.903 29.505 1.00 91.31 96 GLU A CA 1
ATOM 754 C C . GLU A 1 96 ? 3.887 12.011 28.256 1.00 91.31 96 GLU A C 1
ATOM 756 O O . GLU A 1 96 ? 4.852 11.327 27.916 1.00 91.31 96 GLU A O 1
ATOM 761 N N . PHE A 1 97 ? 2.750 11.982 27.564 1.00 90.25 97 PHE A N 1
ATOM 762 C CA . PHE A 1 97 ? 2.614 11.310 26.277 1.00 90.25 97 PHE A CA 1
ATOM 763 C C . PHE A 1 97 ? 1.618 12.025 25.363 1.00 90.25 97 PHE A C 1
ATOM 765 O O . PHE A 1 97 ? 0.704 12.711 25.820 1.00 90.25 97 PHE A O 1
ATOM 772 N N . ILE A 1 98 ? 1.800 11.833 24.057 1.00 90.38 98 ILE A N 1
ATOM 773 C CA . ILE A 1 98 ? 0.941 12.396 23.013 1.00 90.38 98 ILE A CA 1
ATOM 774 C C . ILE A 1 98 ? -0.320 11.540 22.845 1.00 90.38 98 ILE A C 1
ATOM 776 O O . ILE A 1 98 ? -0.241 10.314 22.727 1.00 90.38 98 ILE A O 1
ATOM 780 N N . VAL A 1 99 ? -1.477 12.196 22.761 1.00 92.12 99 VAL A N 1
ATOM 781 C CA . VAL A 1 99 ? -2.769 11.610 22.396 1.00 92.12 99 VAL A CA 1
ATOM 782 C C . VAL A 1 99 ? -3.224 12.221 21.066 1.00 92.12 99 VAL A C 1
ATOM 784 O O . VAL A 1 99 ? -3.457 13.428 20.998 1.00 92.12 99 VAL A O 1
ATOM 787 N N . PRO A 1 100 ? -3.343 11.430 19.984 1.00 93.62 100 PRO A N 1
ATOM 788 C CA . PRO A 1 100 ? -3.826 11.940 18.711 1.00 93.62 100 PRO A CA 1
ATOM 789 C C . PRO A 1 100 ? -5.336 12.165 18.763 1.00 93.62 100 PRO A C 1
ATOM 791 O O . PRO A 1 100 ? -6.089 11.315 19.244 1.00 93.62 100 PRO A O 1
ATOM 794 N N . GLU A 1 101 ? -5.783 13.286 18.209 1.00 96.62 101 GLU A N 1
ATOM 795 C CA . GLU A 1 101 ? -7.193 13.545 17.941 1.00 96.62 101 GLU A CA 1
ATOM 796 C C . GLU A 1 101 ? -7.572 13.043 16.540 1.00 96.62 101 GLU A C 1
ATOM 798 O O . GLU A 1 101 ? -6.717 12.941 15.651 1.00 96.62 101 GLU A O 1
ATOM 803 N N . PRO A 1 102 ? -8.848 12.696 16.308 1.00 97.12 102 PRO A N 1
ATOM 804 C CA . PRO A 1 102 ? -9.267 12.248 14.994 1.00 97.12 102 PRO A CA 1
ATOM 805 C C . PRO A 1 102 ? -9.340 13.409 14.004 1.00 97.12 102 PRO A C 1
ATOM 807 O O . PRO A 1 102 ? -9.797 14.502 14.327 1.00 97.12 102 PRO A O 1
ATOM 810 N N . LEU A 1 103 ? -8.963 13.117 12.763 1.00 97.31 103 LEU A N 1
ATOM 811 C CA . LEU A 1 103 ? -9.124 13.985 11.602 1.00 97.31 103 LEU A CA 1
ATOM 812 C C . LEU A 1 103 ? -10.602 14.279 11.319 1.00 97.31 103 LEU A C 1
ATOM 814 O O . LEU A 1 103 ? -10.945 15.376 10.892 1.00 97.31 103 LEU A O 1
ATOM 818 N N . ALA A 1 104 ? -11.469 13.288 11.542 1.00 97.62 104 ALA A N 1
ATOM 819 C CA . ALA A 1 104 ? -12.907 13.399 11.342 1.00 97.62 104 ALA A CA 1
ATOM 820 C C . ALA A 1 104 ? -13.667 12.344 12.159 1.00 97.62 104 ALA A C 1
ATOM 822 O O . ALA A 1 104 ? -13.119 11.292 12.506 1.00 97.62 104 ALA A O 1
ATOM 823 N N . LYS A 1 105 ? -14.943 12.622 12.448 1.00 98.19 105 LYS A N 1
ATOM 824 C CA . LYS A 1 105 ? -15.849 11.732 13.185 1.00 98.19 105 LYS A CA 1
ATOM 825 C C . LYS A 1 105 ? -17.229 11.693 12.533 1.00 98.19 105 LYS A C 1
ATOM 827 O O . LYS A 1 105 ? -17.671 12.715 12.012 1.00 98.19 105 LYS A O 1
ATOM 832 N N . GLY A 1 106 ? -17.895 10.542 12.566 1.00 98.19 106 GLY A N 1
ATOM 833 C CA . GLY A 1 106 ? -19.238 10.386 12.002 1.00 98.19 106 GLY A CA 1
ATOM 834 C C . GLY A 1 106 ? -19.778 8.961 12.065 1.00 98.19 106 GLY A C 1
ATOM 835 O O . GLY A 1 106 ? -19.263 8.115 12.795 1.00 98.19 106 GLY A O 1
ATOM 836 N N . LYS A 1 107 ? -20.835 8.671 11.307 1.00 98.19 107 LYS A N 1
ATOM 837 C CA . LYS A 1 107 ? -21.463 7.338 11.217 1.00 98.19 107 LYS A CA 1
ATOM 838 C C . LYS A 1 107 ? -21.102 6.581 9.948 1.00 98.19 107 LYS A C 1
ATOM 840 O O . LYS A 1 107 ? -21.128 5.351 9.946 1.00 98.19 107 LYS A O 1
ATOM 845 N N . THR A 1 108 ? -20.744 7.299 8.893 1.00 98.56 108 THR A N 1
ATOM 846 C CA . THR A 1 108 ? -20.283 6.756 7.620 1.00 98.56 108 THR A CA 1
ATOM 847 C C . THR A 1 108 ? -18.953 7.390 7.253 1.00 98.56 108 THR A C 1
ATOM 849 O O . THR A 1 108 ? -18.851 8.611 7.176 1.00 98.56 108 THR A O 1
ATOM 852 N N . ILE A 1 109 ? -17.950 6.558 6.985 1.00 98.69 109 ILE A N 1
ATOM 853 C CA . ILE A 1 109 ? -16.647 6.972 6.472 1.00 98.69 109 ILE A CA 1
ATOM 854 C C . ILE A 1 109 ? -16.444 6.326 5.102 1.00 98.69 109 ILE A C 1
ATOM 856 O O . ILE A 1 109 ? -16.551 5.110 4.958 1.00 98.69 109 ILE A O 1
ATOM 860 N N . VAL A 1 110 ? -16.146 7.143 4.099 1.00 98.62 110 VAL A N 1
ATOM 861 C CA . VAL A 1 110 ? -15.825 6.726 2.733 1.00 98.62 110 VAL A CA 1
ATOM 862 C C . VAL A 1 110 ? -14.388 7.122 2.433 1.00 98.62 110 VAL A C 1
ATOM 864 O O . VAL A 1 110 ? -14.038 8.293 2.536 1.00 98.62 110 VAL A O 1
ATOM 867 N N . LEU A 1 111 ? -13.555 6.158 2.065 1.00 98.56 111 LEU A N 1
ATOM 868 C CA . LEU A 1 111 ? -12.143 6.349 1.760 1.00 98.56 111 LEU A CA 1
ATOM 869 C C . LEU A 1 111 ? -11.927 6.256 0.253 1.00 98.56 111 LEU A C 1
ATOM 871 O O . LEU A 1 111 ? -12.386 5.296 -0.359 1.00 98.56 111 LEU A O 1
ATOM 875 N N . SER A 1 112 ? -11.212 7.222 -0.323 1.00 97.88 112 SER A N 1
ATOM 876 C CA . SER A 1 112 ? -10.836 7.278 -1.744 1.00 97.88 112 SER A CA 1
ATOM 877 C C . SER A 1 112 ? -11.975 7.002 -2.738 1.00 97.88 112 SER A C 1
ATOM 879 O O . SER A 1 112 ? -11.814 6.151 -3.616 1.00 97.88 112 SER A O 1
ATOM 881 N N . PRO A 1 113 ? -13.122 7.701 -2.639 1.00 97.19 113 PRO A N 1
ATOM 882 C CA . PRO A 1 113 ? -14.239 7.537 -3.576 1.00 97.19 113 PRO A CA 1
ATOM 883 C C . PRO A 1 113 ? -13.843 7.765 -5.048 1.00 97.19 113 PRO A C 1
ATOM 885 O O . PRO A 1 113 ? -14.472 7.226 -5.953 1.00 97.19 113 PRO A O 1
ATOM 888 N N . GLU A 1 114 ? -12.789 8.540 -5.301 1.00 96.62 114 GLU A N 1
ATOM 889 C CA . GLU A 1 114 ? -12.232 8.815 -6.625 1.00 96.62 114 GLU A CA 1
ATOM 890 C C . GLU A 1 114 ? -11.331 7.697 -7.183 1.00 96.62 114 GLU A C 1
ATOM 892 O O . GLU A 1 114 ? -10.938 7.754 -8.348 1.00 96.62 114 GLU A O 1
ATOM 897 N N . CYS A 1 115 ? -10.972 6.688 -6.378 1.00 96.44 115 CYS A N 1
ATOM 898 C CA . CYS A 1 115 ? -10.024 5.640 -6.756 1.00 96.44 115 CYS A CA 1
ATOM 899 C C . CYS A 1 115 ? -10.617 4.237 -6.527 1.00 96.44 115 CYS A C 1
ATOM 901 O O . CYS A 1 115 ? -10.547 3.722 -5.410 1.00 96.44 115 CYS A O 1
ATOM 903 N N . PRO A 1 116 ? -11.133 3.569 -7.578 1.00 95.25 116 PRO A N 1
ATOM 904 C CA . PRO A 1 116 ? -11.780 2.260 -7.455 1.00 95.25 116 PRO A CA 1
ATOM 905 C C . PRO A 1 116 ? -10.927 1.166 -6.793 1.00 95.25 116 PRO A C 1
ATOM 907 O O . PRO A 1 116 ? -11.479 0.280 -6.150 1.00 95.25 116 PRO A O 1
ATOM 910 N N . GLU A 1 117 ? -9.597 1.219 -6.923 1.00 94.25 117 GLU A N 1
ATOM 911 C CA . GLU A 1 117 ? -8.674 0.229 -6.339 1.00 94.25 117 GLU A CA 1
ATOM 912 C C . GLU A 1 117 ? -8.519 0.355 -4.814 1.00 94.25 117 GLU A C 1
ATOM 914 O O . GLU A 1 117 ? -8.062 -0.581 -4.164 1.00 94.25 117 GLU A O 1
ATOM 919 N N . SER A 1 118 ? -8.882 1.501 -4.231 1.00 96.44 118 SER A N 1
ATOM 920 C CA . SER A 1 118 ? -8.769 1.759 -2.789 1.00 96.44 118 SER A CA 1
ATOM 921 C C . SER A 1 118 ? -10.050 2.318 -2.171 1.00 96.44 118 SER A C 1
ATOM 923 O O . SER A 1 118 ? -10.015 2.838 -1.051 1.00 96.44 118 SER A O 1
ATOM 925 N N . PHE A 1 119 ? -11.167 2.233 -2.897 1.00 98.06 119 PHE A N 1
ATOM 926 C CA . PHE A 1 119 ? -12.457 2.741 -2.456 1.00 98.06 119 PHE A CA 1
ATOM 927 C C . PHE A 1 119 ? -13.050 1.808 -1.396 1.00 98.06 119 PHE A C 1
ATOM 929 O O . PHE A 1 119 ? -13.384 0.656 -1.673 1.00 98.06 119 PHE A O 1
ATOM 936 N N . VAL A 1 120 ? -13.181 2.317 -0.170 1.00 98.44 120 VAL A N 1
ATOM 937 C CA . VAL A 1 120 ? -13.761 1.592 0.966 1.00 98.44 120 VAL A CA 1
ATOM 938 C C . VAL A 1 120 ? -14.854 2.434 1.611 1.00 98.44 120 VAL A C 1
ATOM 940 O O . VAL A 1 120 ? -14.656 3.614 1.881 1.00 98.44 120 VAL A O 1
ATOM 943 N N . THR A 1 121 ? -15.998 1.826 1.901 1.00 98.56 121 THR A N 1
ATOM 944 C CA . THR A 1 121 ? -17.073 2.425 2.695 1.00 98.56 121 THR A CA 1
ATOM 945 C C . THR A 1 121 ? -17.220 1.676 4.010 1.00 98.56 121 THR A C 1
ATOM 947 O O . THR A 1 121 ? -17.326 0.453 4.025 1.00 98.56 121 THR A O 1
ATOM 950 N N . ILE A 1 122 ? -17.279 2.411 5.116 1.00 98.62 122 ILE A N 1
ATOM 951 C CA . ILE A 1 122 ? -17.513 1.884 6.460 1.00 98.62 122 ILE A CA 1
ATOM 952 C C . ILE A 1 122 ? -18.720 2.605 7.040 1.00 98.62 122 ILE A C 1
ATOM 954 O O . ILE A 1 122 ? -18.759 3.834 7.076 1.00 98.62 122 ILE A O 1
ATOM 958 N N . LYS A 1 123 ? -19.708 1.846 7.500 1.00 98.44 123 LYS A N 1
ATOM 959 C CA . LYS A 1 123 ? -20.910 2.361 8.157 1.00 98.44 123 LYS A CA 1
ATOM 960 C C . LYS A 1 123 ? -21.038 1.721 9.524 1.00 98.44 123 LYS A C 1
ATOM 962 O O . LYS A 1 123 ? -20.930 0.506 9.653 1.00 98.44 123 LYS A O 1
ATOM 967 N N . SER A 1 124 ? -21.318 2.534 10.527 1.00 96.44 124 SER A N 1
ATOM 968 C CA . SER A 1 124 ? -21.578 2.085 11.889 1.00 96.44 124 SER A CA 1
ATOM 969 C C . SER A 1 124 ? -23.012 2.429 12.271 1.00 96.44 124 SER A C 1
ATOM 971 O O . SER A 1 124 ? -23.451 3.568 12.097 1.00 96.44 124 SER A O 1
ATOM 973 N N . LEU A 1 125 ? -23.751 1.451 12.796 1.00 83.38 125 LEU A N 1
ATOM 974 C CA . LEU A 1 125 ? -25.131 1.663 13.246 1.00 83.38 125 LEU A CA 1
ATOM 975 C C . LEU A 1 125 ? -25.179 2.173 14.691 1.00 83.38 125 LEU A C 1
ATOM 977 O O . LEU A 1 125 ? -26.004 3.017 15.037 1.00 83.38 125 LEU A O 1
ATOM 981 N N . ASP A 1 126 ? -24.273 1.691 15.536 1.00 85.19 126 ASP A N 1
ATOM 982 C CA . ASP A 1 126 ? -24.375 1.766 16.993 1.00 85.19 126 ASP A CA 1
ATOM 983 C C . ASP A 1 126 ? -23.242 2.559 17.665 1.00 85.19 126 ASP A C 1
ATOM 985 O O . ASP A 1 126 ? -23.408 2.994 18.803 1.00 85.19 126 ASP A O 1
ATOM 989 N N . ALA A 1 127 ? -22.151 2.862 16.954 1.00 94.19 127 ALA A N 1
ATOM 990 C CA . ALA A 1 127 ? -21.028 3.653 17.474 1.00 94.19 127 ALA A CA 1
ATOM 991 C C . ALA A 1 127 ? -20.605 4.792 16.536 1.00 94.19 127 ALA A C 1
ATOM 993 O O . ALA A 1 127 ? -20.986 4.817 15.367 1.00 94.19 127 ALA A O 1
ATOM 994 N N . GLU A 1 128 ? -19.881 5.780 17.053 1.00 97.69 128 GLU A N 1
ATOM 995 C CA . GLU A 1 128 ? -19.209 6.794 16.233 1.00 97.69 128 GLU A CA 1
ATOM 996 C C . GLU A 1 128 ? -17.926 6.197 15.635 1.00 97.69 128 GLU A C 1
ATOM 998 O O . GLU A 1 128 ? -17.168 5.511 16.327 1.00 97.69 128 GLU A O 1
ATOM 1003 N N . LEU A 1 129 ? -17.706 6.428 14.345 1.00 98.56 129 LEU A N 1
ATOM 1004 C CA . LEU A 1 129 ? -16.457 6.153 13.647 1.00 98.56 129 LEU A CA 1
ATOM 1005 C C . LEU A 1 129 ? -15.564 7.386 13.742 1.00 98.56 129 LEU A C 1
ATOM 1007 O O . LEU A 1 129 ? -16.016 8.508 13.523 1.00 98.56 129 LEU A O 1
ATOM 1011 N N . MET A 1 130 ? -14.288 7.169 14.018 1.00 98.50 130 MET A N 1
ATOM 1012 C CA . MET A 1 130 ? -13.274 8.207 14.131 1.00 98.50 130 MET A CA 1
ATOM 1013 C C . MET A 1 130 ? -12.099 7.854 13.221 1.00 98.50 130 MET A C 1
ATOM 1015 O O . MET A 1 130 ? -11.558 6.752 13.327 1.00 98.50 130 MET A O 1
ATOM 1019 N N . LEU A 1 131 ? -11.708 8.772 12.339 1.00 98.38 131 LEU A N 1
ATOM 1020 C CA . LEU A 1 131 ? -10.549 8.623 11.460 1.00 98.38 131 LEU A CA 1
ATOM 1021 C C . LEU A 1 131 ? -9.326 9.278 12.100 1.00 98.38 131 LEU A C 1
ATOM 1023 O O . LEU A 1 131 ? -9.372 10.461 12.410 1.00 98.38 131 LEU A O 1
ATOM 1027 N N . PHE A 1 132 ? -8.226 8.550 12.248 1.00 97.50 132 PHE A N 1
ATOM 1028 C CA . PHE A 1 132 ? -6.974 9.040 12.821 1.00 97.50 132 PHE A CA 1
ATOM 1029 C C . PHE A 1 132 ? -5.806 8.886 11.851 1.00 97.50 132 PHE A C 1
ATOM 1031 O O . PHE A 1 132 ? -5.788 7.987 11.006 1.00 97.50 132 PHE A O 1
ATOM 1038 N N . ASP A 1 133 ? -4.786 9.713 12.064 1.00 96.75 133 ASP A N 1
ATOM 1039 C CA . ASP A 1 133 ? -3.442 9.497 11.545 1.00 96.75 133 ASP A CA 1
ATOM 1040 C C . ASP A 1 133 ? -2.543 8.927 12.652 1.00 96.75 133 ASP A C 1
ATOM 1042 O O . ASP A 1 133 ? -2.053 9.647 13.525 1.00 96.75 133 ASP A O 1
ATOM 1046 N N . GLY A 1 134 ? -2.329 7.610 12.636 1.00 94.25 134 GLY A N 1
ATOM 1047 C CA . GLY A 1 134 ? -1.486 6.921 13.613 1.00 94.25 134 GLY A CA 1
ATOM 1048 C C . GLY A 1 134 ? -0.009 7.304 13.517 1.00 94.25 134 GLY A C 1
ATOM 1049 O O . GLY A 1 134 ? 0.756 7.029 14.444 1.00 94.25 134 GLY A O 1
ATOM 1050 N N . ARG A 1 135 ? 0.408 7.978 12.436 1.00 93.31 135 ARG A N 1
ATOM 1051 C CA . ARG A 1 135 ? 1.803 8.390 12.256 1.00 93.31 135 ARG A CA 1
ATOM 1052 C C . ARG A 1 135 ? 2.239 9.494 13.213 1.00 93.31 135 ARG A C 1
ATOM 1054 O O . ARG A 1 135 ? 3.434 9.668 13.427 1.00 93.31 135 ARG A O 1
ATOM 1061 N N . ASN A 1 136 ? 1.282 10.184 13.837 1.00 90.81 136 ASN A N 1
ATOM 1062 C CA . ASN A 1 136 ? 1.551 11.137 14.916 1.00 90.81 136 ASN A CA 1
ATOM 1063 C C . ASN A 1 136 ? 2.153 10.461 16.162 1.00 90.81 136 ASN A C 1
ATOM 1065 O O . ASN A 1 136 ? 2.748 11.143 16.989 1.00 90.81 136 ASN A O 1
ATOM 1069 N N . LEU A 1 137 ? 2.006 9.135 16.306 1.00 87.81 137 LEU A N 1
ATOM 1070 C CA . LEU A 1 137 ? 2.571 8.372 17.424 1.00 87.81 137 LEU A CA 1
ATOM 1071 C C . LEU A 1 137 ? 3.779 7.516 17.049 1.00 87.81 137 LEU A C 1
ATOM 1073 O O . LEU A 1 137 ? 4.573 7.190 17.925 1.00 87.81 137 LEU A O 1
ATOM 1077 N N . ALA A 1 138 ? 3.900 7.102 15.790 1.00 83.94 138 ALA A N 1
ATOM 1078 C CA . ALA A 1 138 ? 4.992 6.254 15.331 1.00 83.94 138 ALA A CA 1
ATOM 1079 C C . ALA A 1 138 ? 5.261 6.499 13.846 1.00 83.94 138 ALA A C 1
ATOM 1081 O O . ALA A 1 138 ? 4.329 6.549 13.052 1.00 83.94 138 ALA A O 1
ATOM 1082 N N . GLN A 1 139 ? 6.527 6.582 13.432 1.00 78.38 139 GLN A N 1
ATOM 1083 C CA . GLN A 1 139 ? 6.873 6.857 12.027 1.00 78.38 139 GLN A CA 1
ATOM 1084 C C . GLN A 1 139 ? 6.302 5.827 11.035 1.00 78.38 139 GLN A C 1
ATOM 1086 O O . GLN A 1 139 ? 6.023 6.160 9.886 1.00 78.38 139 GLN A O 1
ATOM 1091 N N . ASN A 1 140 ? 6.096 4.587 11.482 1.00 83.88 140 ASN A N 1
ATOM 1092 C CA . ASN A 1 140 ? 5.491 3.497 10.718 1.00 83.88 140 ASN A CA 1
ATOM 1093 C C . ASN A 1 140 ? 3.980 3.323 10.981 1.00 83.88 140 ASN A C 1
ATOM 1095 O O . ASN A 1 140 ? 3.427 2.286 10.620 1.00 83.88 140 ASN A O 1
ATOM 1099 N N . GLY A 1 141 ? 3.326 4.296 11.624 1.00 91.56 141 GLY A N 1
ATOM 1100 C CA . GLY A 1 141 ? 1.893 4.274 11.918 1.00 91.56 141 GLY A CA 1
ATOM 1101 C C . GLY A 1 141 ? 1.017 4.289 10.661 1.00 91.56 141 GLY A C 1
ATOM 1102 O O . GLY A 1 141 ? 1.454 4.671 9.575 1.00 91.56 141 GLY A O 1
ATOM 1103 N N . TRP A 1 142 ? -0.229 3.834 10.798 1.00 96.44 142 TRP A N 1
ATOM 1104 C CA . TRP A 1 142 ? -1.193 3.711 9.696 1.00 96.44 142 TRP A CA 1
ATOM 1105 C C . TRP A 1 142 ? -2.330 4.732 9.835 1.00 96.44 142 TRP A C 1
ATOM 1107 O O . TRP A 1 142 ? -2.467 5.374 10.878 1.00 96.44 142 TRP A O 1
ATOM 1117 N N . PHE A 1 143 ? -3.166 4.891 8.804 1.00 97.88 143 PHE A N 1
ATOM 1118 C CA . PHE A 1 143 ? -4.464 5.540 9.005 1.00 97.88 143 PHE A CA 1
ATOM 1119 C C . PHE A 1 143 ? -5.386 4.569 9.731 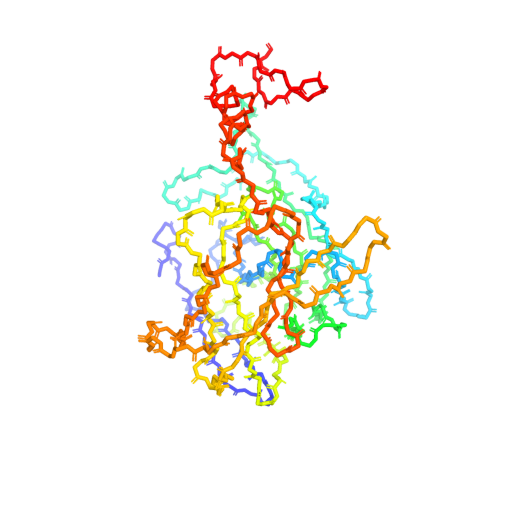1.00 97.88 143 PHE A C 1
ATOM 1121 O O . PHE A 1 143 ? -5.388 3.379 9.426 1.00 97.88 143 PHE A O 1
ATOM 1128 N N . ILE A 1 144 ? -6.158 5.057 10.697 1.00 97.94 144 ILE A N 1
ATOM 1129 C CA . ILE A 1 144 ? -6.946 4.187 11.575 1.00 97.94 144 ILE A CA 1
ATOM 1130 C C . ILE A 1 144 ? -8.388 4.662 11.562 1.00 97.94 144 ILE A C 1
ATOM 1132 O O . ILE A 1 144 ? -8.657 5.816 11.885 1.00 97.94 144 ILE A O 1
ATOM 1136 N N . VAL A 1 145 ? -9.319 3.766 11.252 1.00 98.44 145 VAL A N 1
ATOM 1137 C CA . VAL A 1 145 ? -10.728 3.969 11.596 1.00 98.44 145 VAL A CA 1
ATOM 1138 C C . VAL A 1 145 ? -11.000 3.244 12.902 1.00 98.44 145 VAL A C 1
ATOM 1140 O O . VAL A 1 145 ? -10.649 2.073 13.050 1.00 98.44 145 VAL A O 1
ATOM 1143 N N . ARG A 1 146 ? -11.603 3.946 13.862 1.00 98.25 146 ARG A N 1
ATOM 1144 C CA . ARG A 1 146 ? -11.830 3.440 15.215 1.00 98.25 146 ARG A CA 1
ATOM 1145 C C . ARG A 1 146 ? -13.222 3.763 15.735 1.00 98.25 146 ARG A C 1
ATOM 1147 O O . ARG A 1 146 ? -13.718 4.868 15.545 1.00 98.25 146 ARG A O 1
ATOM 1154 N N . SER A 1 147 ? -13.782 2.832 16.500 1.00 98.19 147 SER A N 1
ATOM 1155 C CA . SER A 1 147 ? -14.918 3.065 17.398 1.00 98.19 147 SER A CA 1
ATOM 1156 C C . SER A 1 147 ? -14.558 2.589 18.794 1.00 98.19 147 SER A C 1
ATOM 1158 O O . SER A 1 147 ? -13.871 1.581 18.954 1.00 98.19 147 SER A O 1
ATOM 1160 N N . LEU A 1 148 ? -15.032 3.302 19.812 1.00 97.50 148 LEU A N 1
ATOM 1161 C CA . LEU A 1 148 ? -14.897 2.868 21.200 1.00 97.50 148 LEU A CA 1
ATOM 1162 C C . LEU A 1 148 ? -15.926 1.788 21.525 1.00 97.50 148 LEU A C 1
ATOM 1164 O O . LEU A 1 148 ? -17.055 1.822 21.033 1.00 97.50 148 LEU A O 1
ATOM 1168 N N . LEU A 1 149 ? -15.531 0.838 22.368 1.00 96.38 149 LEU A N 1
ATOM 1169 C CA . LEU A 1 149 ? -16.452 -0.155 22.901 1.00 96.38 149 LEU A CA 1
ATOM 1170 C C . LEU A 1 149 ? -17.327 0.496 23.987 1.00 96.38 149 LEU A C 1
ATOM 1172 O O . LEU A 1 149 ? -16.811 1.258 24.809 1.00 96.38 149 LEU A O 1
ATOM 1176 N N . PRO A 1 150 ? -18.640 0.219 24.014 1.00 95.38 150 PRO A N 1
ATOM 1177 C CA . PRO A 1 150 ? -19.531 0.788 25.015 1.00 95.38 150 PRO A CA 1
ATOM 1178 C C . PRO A 1 150 ? -19.262 0.206 26.408 1.00 95.38 150 PRO A C 1
ATOM 1180 O O . PRO A 1 150 ? -18.988 -0.984 26.567 1.00 95.38 150 PRO A O 1
ATOM 1183 N N . VAL A 1 151 ? -19.414 1.049 27.427 1.00 95.25 151 VAL A N 1
ATOM 1184 C CA . VAL A 1 151 ? -19.319 0.659 28.841 1.00 95.25 151 VAL A CA 1
ATOM 1185 C C . VAL A 1 151 ? -20.561 -0.144 29.253 1.00 95.25 151 VAL A C 1
ATOM 1187 O O . VAL A 1 151 ? -21.649 0.072 28.713 1.00 95.25 151 VAL A O 1
ATOM 1190 N N . ASN A 1 152 ? -20.419 -1.063 30.215 1.00 94.94 152 ASN A N 1
ATOM 1191 C CA . ASN A 1 152 ? -21.525 -1.818 30.829 1.00 94.94 152 ASN A CA 1
ATOM 1192 C C . ASN A 1 152 ? -22.387 -2.659 29.862 1.00 94.94 152 ASN A C 1
ATOM 1194 O O . ASN A 1 152 ? -23.543 -2.954 30.165 1.00 94.94 152 ASN A O 1
ATOM 1198 N N . LYS A 1 153 ? -21.852 -3.068 28.704 1.00 95.25 153 LYS A N 1
ATOM 1199 C CA . LYS A 1 153 ? -22.552 -3.940 27.744 1.00 95.25 153 LYS A CA 1
ATOM 1200 C C . LYS A 1 153 ? -21.830 -5.268 27.531 1.00 95.25 153 LYS A C 1
ATOM 1202 O O . LYS A 1 153 ? -20.605 -5.326 27.544 1.00 95.25 153 LYS A O 1
ATOM 1207 N N . THR A 1 154 ? -22.610 -6.313 27.277 1.00 96.38 154 THR A N 1
ATOM 1208 C CA . THR A 1 154 ? -22.157 -7.659 26.891 1.00 96.38 154 THR A CA 1
ATOM 1209 C C . THR A 1 154 ? -22.910 -8.132 25.646 1.00 96.38 154 THR A C 1
ATOM 1211 O O . THR A 1 154 ? -23.829 -7.463 25.166 1.00 96.38 154 THR A O 1
ATOM 1214 N N . GLY A 1 155 ? -22.522 -9.281 25.093 1.00 96.69 155 GLY A N 1
ATOM 1215 C CA . GLY A 1 155 ? -23.066 -9.774 23.830 1.00 96.69 155 GLY A CA 1
ATOM 1216 C C . GLY A 1 155 ? -22.501 -8.979 22.658 1.00 96.69 155 GLY A C 1
ATOM 1217 O O . GLY A 1 155 ? -21.319 -8.651 22.667 1.00 96.69 155 GLY A O 1
ATOM 1218 N N . LYS A 1 156 ? -23.321 -8.682 21.643 1.00 96.44 156 LYS A N 1
ATOM 1219 C CA . LYS A 1 156 ? -22.906 -7.867 20.490 1.00 96.44 156 LYS A CA 1
ATOM 1220 C C . LYS A 1 156 ? -22.840 -6.395 20.899 1.00 96.44 156 LYS A C 1
ATOM 1222 O O . LYS A 1 156 ? -23.879 -5.794 21.161 1.00 96.44 156 LYS A O 1
ATOM 1227 N N . VAL A 1 157 ? -21.638 -5.828 20.957 1.00 96.25 157 VAL A N 1
ATOM 1228 C CA . VAL A 1 157 ? -21.409 -4.465 21.473 1.00 96.25 157 VAL A CA 1
ATOM 1229 C C . VAL A 1 157 ? -21.062 -3.431 20.403 1.00 96.25 157 VAL A C 1
ATOM 1231 O O . VAL A 1 157 ? -21.091 -2.238 20.695 1.00 96.25 157 VAL A O 1
ATOM 1234 N N . LEU A 1 158 ? -20.699 -3.884 19.205 1.00 96.38 158 LEU A N 1
ATOM 1235 C CA . LEU A 1 158 ? -20.351 -3.047 18.060 1.00 96.38 158 LEU A CA 1
ATOM 1236 C C . LEU A 1 158 ? -20.698 -3.797 16.776 1.00 96.38 158 LEU A C 1
ATOM 1238 O O . LEU A 1 158 ? -20.436 -5.002 16.693 1.00 96.38 158 LEU A O 1
ATOM 1242 N N . GLU A 1 159 ? -21.211 -3.093 15.770 1.00 97.31 159 GLU A N 1
ATOM 1243 C CA . GLU A 1 159 ? -21.401 -3.638 14.428 1.00 97.31 159 GLU A CA 1
ATOM 1244 C C . GLU A 1 159 ? -21.085 -2.607 13.340 1.00 97.31 159 GLU A C 1
ATOM 1246 O O . GLU A 1 159 ? -21.698 -1.541 13.252 1.00 97.31 159 GLU A O 1
ATOM 1251 N N . TRP A 1 160 ? -20.136 -2.954 12.474 1.00 97.88 160 TRP A N 1
ATOM 1252 C CA . TRP A 1 160 ? -19.792 -2.191 11.280 1.00 97.88 160 TRP A CA 1
ATOM 1253 C C . TRP A 1 160 ? -20.219 -2.948 10.029 1.00 97.88 160 TRP A C 1
ATOM 1255 O O . TRP A 1 160 ? -20.013 -4.154 9.925 1.00 97.88 160 TRP A O 1
ATOM 1265 N N . TYR A 1 161 ? -20.747 -2.229 9.046 1.00 98.38 161 TYR A N 1
ATOM 1266 C CA . TYR A 1 161 ? -20.790 -2.682 7.662 1.00 98.38 161 TYR A CA 1
ATOM 1267 C C . TYR A 1 161 ? -19.589 -2.101 6.921 1.00 98.38 161 TYR A C 1
ATOM 1269 O O . TYR A 1 161 ? -19.412 -0.883 6.901 1.00 98.38 161 TYR A O 1
ATOM 1277 N N . LEU A 1 162 ? -18.774 -2.964 6.322 1.00 98.06 162 LEU A N 1
ATOM 1278 C CA . LEU A 1 162 ? -17.615 -2.587 5.524 1.00 98.06 162 LEU A CA 1
ATOM 1279 C C . LEU A 1 162 ? -17.778 -3.115 4.102 1.00 98.06 162 LEU A C 1
ATOM 1281 O O . LEU A 1 162 ? -17.952 -4.311 3.894 1.00 98.06 162 LEU A O 1
ATOM 1285 N N . GLU A 1 163 ? -17.674 -2.225 3.127 1.00 98.00 163 GLU A N 1
ATOM 1286 C CA . GLU A 1 163 ? -17.725 -2.544 1.705 1.00 98.00 163 GLU A CA 1
ATOM 1287 C C . GLU A 1 163 ? -16.462 -2.007 1.041 1.00 98.00 163 GLU A C 1
ATOM 1289 O O . GLU A 1 163 ? -16.255 -0.796 0.962 1.00 98.00 163 GLU A O 1
ATOM 1294 N N . ALA A 1 164 ? -15.595 -2.916 0.601 1.00 96.25 164 ALA A N 1
ATOM 1295 C CA . ALA A 1 164 ? -14.460 -2.583 -0.247 1.00 96.25 164 ALA A CA 1
ATOM 1296 C C . ALA A 1 164 ? -14.883 -2.767 -1.705 1.00 96.25 164 ALA A C 1
ATOM 1298 O O . ALA A 1 164 ? -15.422 -3.814 -2.064 1.00 96.25 164 ALA A O 1
ATOM 1299 N N . ASN A 1 165 ? -14.650 -1.755 -2.538 1.00 96.44 165 ASN A N 1
ATOM 1300 C CA . ASN A 1 165 ? -14.987 -1.826 -3.950 1.00 96.44 165 ASN A CA 1
ATOM 1301 C C . ASN A 1 165 ? -14.247 -2.990 -4.625 1.00 96.44 165 ASN A C 1
ATOM 1303 O O . ASN A 1 165 ? -13.055 -3.203 -4.402 1.00 96.44 165 ASN A O 1
ATOM 1307 N N . THR A 1 166 ? -14.953 -3.723 -5.483 1.00 92.81 166 THR A N 1
ATOM 1308 C CA . THR A 1 166 ? -14.377 -4.814 -6.272 1.00 92.81 166 THR A CA 1
ATOM 1309 C C . THR A 1 166 ? -14.359 -4.425 -7.744 1.00 92.81 166 THR A C 1
ATOM 1311 O O . THR A 1 166 ? -15.307 -3.839 -8.263 1.00 92.81 166 THR A O 1
ATOM 1314 N N . ILE A 1 167 ? -13.256 -4.729 -8.429 1.00 94.00 167 ILE A N 1
ATOM 1315 C CA . ILE A 1 167 ? -13.108 -4.484 -9.865 1.00 94.00 167 ILE A CA 1
ATOM 1316 C C . ILE A 1 167 ? -13.249 -5.841 -10.573 1.00 94.00 167 ILE A C 1
ATOM 1318 O O . ILE A 1 167 ? -12.403 -6.717 -10.370 1.00 94.00 167 ILE A O 1
ATOM 1322 N N . PRO A 1 168 ? -14.310 -6.062 -11.371 1.00 92.00 168 PRO A N 1
ATOM 1323 C CA . PRO A 1 168 ? -14.498 -7.320 -12.086 1.00 92.00 168 PRO A CA 1
ATOM 1324 C C . PRO A 1 168 ? -13.321 -7.620 -13.016 1.00 92.00 168 PRO A C 1
ATOM 1326 O O . PRO A 1 168 ? -12.883 -6.744 -13.758 1.00 92.00 168 PRO A O 1
ATOM 1329 N N . ASN A 1 169 ? -12.844 -8.869 -13.000 1.00 91.44 169 ASN A N 1
ATOM 1330 C CA . ASN A 1 169 ? -11.712 -9.331 -13.815 1.00 91.44 169 ASN A CA 1
ATOM 1331 C C . ASN A 1 169 ? -10.445 -8.476 -13.640 1.00 91.44 169 ASN A C 1
ATOM 1333 O O . ASN A 1 169 ? -9.711 -8.244 -14.599 1.00 91.44 169 ASN A O 1
ATOM 1337 N N . TRP A 1 170 ? -10.211 -7.965 -12.429 1.00 92.94 170 TRP A N 1
ATOM 1338 C CA . TRP A 1 170 ? -9.017 -7.185 -12.144 1.00 92.94 170 TRP A CA 1
ATOM 1339 C C . TRP A 1 170 ? -7.752 -8.014 -12.370 1.00 92.94 170 TRP A C 1
ATOM 1341 O O . TRP A 1 170 ? -7.604 -9.107 -11.825 1.00 92.94 170 TRP A O 1
ATOM 1351 N N . VAL A 1 171 ? -6.839 -7.451 -13.156 1.00 93.00 171 VAL A N 1
ATOM 1352 C CA . VAL A 1 171 ? -5.501 -7.983 -13.403 1.00 93.00 171 VAL A CA 1
ATOM 1353 C C . VAL A 1 171 ? -4.514 -6.896 -13.010 1.00 93.00 171 VAL A C 1
ATOM 1355 O O . VAL A 1 171 ? -4.597 -5.761 -13.492 1.00 93.00 171 VAL A O 1
ATOM 1358 N N . ARG A 1 172 ? -3.587 -7.225 -12.108 1.00 92.94 172 ARG A N 1
ATOM 1359 C CA . ARG A 1 172 ? -2.536 -6.295 -11.695 1.00 92.94 172 ARG A CA 1
ATOM 1360 C C . ARG A 1 172 ? -1.686 -5.902 -12.902 1.00 92.94 172 ARG A C 1
ATOM 1362 O O . ARG A 1 172 ? -1.236 -6.763 -13.651 1.00 92.94 172 ARG A O 1
ATOM 1369 N N . LYS A 1 173 ? -1.382 -4.607 -13.032 1.00 94.00 173 LYS A N 1
ATOM 1370 C CA . LYS A 1 173 ? -0.441 -4.125 -14.052 1.00 94.00 173 LYS A CA 1
ATOM 1371 C C . LYS A 1 173 ? 0.928 -4.819 -13.914 1.00 94.00 173 LYS A C 1
ATOM 1373 O O . LYS A 1 173 ? 1.432 -4.903 -12.789 1.00 94.00 173 LYS A O 1
ATOM 1378 N N . PRO A 1 174 ? 1.552 -5.244 -15.028 1.00 96.38 174 PRO A N 1
ATOM 1379 C CA . PRO A 1 174 ? 2.901 -5.795 -15.035 1.00 96.38 174 PRO A CA 1
ATOM 1380 C C . PRO A 1 174 ? 3.903 -4.907 -14.296 1.00 96.38 174 PRO A C 1
ATOM 1382 O O . PRO A 1 174 ? 3.975 -3.699 -14.532 1.00 96.38 174 PRO A O 1
ATOM 1385 N N . ASN A 1 175 ? 4.715 -5.514 -13.435 1.00 96.62 175 ASN A N 1
ATOM 1386 C CA . ASN A 1 175 ? 5.843 -4.850 -12.795 1.00 96.62 175 ASN A CA 1
ATOM 1387 C C . ASN A 1 175 ? 7.139 -5.271 -13.492 1.00 96.62 175 ASN A C 1
ATOM 1389 O O . ASN A 1 175 ? 7.546 -6.429 -13.431 1.00 96.62 175 ASN A O 1
ATOM 1393 N N . ILE A 1 176 ? 7.780 -4.325 -14.173 1.00 97.94 176 ILE A N 1
ATOM 1394 C CA . ILE A 1 176 ? 8.988 -4.573 -14.959 1.00 97.94 176 ILE A CA 1
ATOM 1395 C C . ILE A 1 176 ? 10.196 -4.198 -14.096 1.00 97.94 176 ILE A C 1
ATOM 1397 O O . ILE A 1 176 ? 10.493 -3.020 -13.901 1.00 97.94 176 ILE A O 1
ATOM 1401 N N . GLY A 1 177 ? 10.884 -5.207 -13.570 1.00 97.62 177 GLY A N 1
ATOM 1402 C CA . GLY A 1 177 ? 12.125 -5.071 -12.816 1.00 97.62 177 GLY A CA 1
ATOM 1403 C C . GLY A 1 177 ? 13.339 -4.932 -13.735 1.00 97.62 177 GLY A C 1
ATOM 1404 O O . GLY A 1 177 ? 13.514 -5.700 -14.677 1.00 97.62 177 GLY A O 1
ATOM 1405 N N . PHE A 1 178 ? 14.190 -3.951 -13.448 1.00 97.62 178 PHE A N 1
ATOM 1406 C CA . PHE A 1 178 ? 15.438 -3.660 -14.156 1.00 97.62 178 PHE A CA 1
ATOM 1407 C C . PHE A 1 178 ? 16.397 -2.921 -13.209 1.00 97.62 178 PHE A C 1
ATOM 1409 O O . PHE A 1 178 ? 15.986 -2.416 -12.161 1.00 97.62 178 PHE A O 1
ATOM 1416 N N . SER A 1 179 ? 17.676 -2.822 -13.578 1.00 96.81 179 SER A N 1
ATOM 1417 C CA . SER A 1 179 ? 18.635 -1.962 -12.878 1.00 96.81 179 SER A CA 1
ATOM 1418 C C . SER A 1 179 ? 18.249 -0.486 -13.033 1.00 96.81 179 SER A C 1
ATOM 1420 O O . SER A 1 179 ? 18.436 0.100 -14.100 1.00 96.81 179 SER A O 1
ATOM 1422 N N . GLN A 1 180 ? 17.742 0.132 -11.962 1.00 94.75 180 GLN A N 1
ATOM 1423 C CA . GLN A 1 180 ? 17.396 1.563 -11.946 1.00 94.75 180 GLN A CA 1
ATOM 1424 C C . GLN A 1 180 ? 18.630 2.471 -12.075 1.00 94.75 180 GLN A C 1
ATOM 1426 O O . GLN A 1 180 ? 18.526 3.585 -12.578 1.00 94.75 180 GLN A O 1
ATOM 1431 N N . VAL A 1 181 ? 19.806 1.979 -11.674 1.00 95.12 181 VAL A N 1
ATOM 1432 C CA . VAL A 1 181 ? 21.092 2.661 -11.884 1.00 95.12 181 VAL A CA 1
ATOM 1433 C C . VAL A 1 181 ? 21.451 2.686 -13.375 1.00 95.12 181 VAL A C 1
ATOM 1435 O O . VAL A 1 181 ? 21.868 3.718 -13.910 1.00 95.12 181 VAL A O 1
ATOM 1438 N N . GLY A 1 182 ? 21.247 1.549 -14.048 1.00 96.81 182 GLY A N 1
ATOM 1439 C CA . GLY A 1 182 ? 21.582 1.314 -15.449 1.00 96.81 182 GLY A CA 1
ATOM 1440 C C . GLY A 1 182 ? 22.528 0.129 -15.662 1.00 96.81 182 GLY A C 1
ATOM 1441 O O . GLY A 1 182 ? 22.664 -0.726 -14.785 1.00 96.81 182 GLY A O 1
ATOM 1442 N N . TYR A 1 183 ? 23.140 0.072 -16.846 1.00 98.44 183 TYR A N 1
ATOM 1443 C CA . TYR A 1 183 ? 23.981 -1.037 -17.315 1.00 98.44 183 TYR A CA 1
ATOM 1444 C C . TYR A 1 183 ? 25.223 -0.523 -18.044 1.00 98.44 183 TYR A C 1
ATOM 1446 O O . TYR A 1 183 ? 25.165 0.515 -18.708 1.00 98.44 183 TYR A O 1
ATOM 1454 N N . THR A 1 184 ? 26.321 -1.279 -18.013 1.00 98.25 184 THR A N 1
ATOM 1455 C CA . THR A 1 184 ? 27.440 -1.008 -18.931 1.00 98.25 184 THR A CA 1
ATOM 1456 C C . THR A 1 184 ? 27.171 -1.608 -20.319 1.00 98.25 184 THR A C 1
ATOM 1458 O O . THR A 1 184 ? 26.410 -2.576 -20.439 1.00 98.25 184 THR A O 1
ATOM 1461 N N . PRO A 1 185 ? 27.775 -1.077 -21.403 1.00 98.12 185 PRO A N 1
ATOM 1462 C CA . PRO A 1 185 ? 27.545 -1.574 -22.761 1.00 98.12 185 PRO A CA 1
ATOM 1463 C C . PRO A 1 185 ? 27.774 -3.081 -22.928 1.00 98.12 185 PRO A C 1
ATOM 1465 O O . PRO A 1 185 ? 27.020 -3.738 -23.645 1.00 98.12 185 PRO A O 1
ATOM 1468 N N . ASN A 1 186 ? 28.771 -3.646 -22.243 1.00 97.19 186 ASN A N 1
ATOM 1469 C CA . ASN A 1 186 ? 29.164 -5.051 -22.389 1.00 97.19 186 ASN A CA 1
ATOM 1470 C C . ASN A 1 186 ? 28.561 -5.992 -21.335 1.00 97.19 186 ASN A C 1
ATOM 1472 O O . ASN A 1 186 ? 28.757 -7.199 -21.434 1.00 97.19 186 ASN A O 1
ATOM 1476 N N . GLN A 1 187 ? 27.829 -5.464 -20.354 1.00 96.56 187 GLN A N 1
ATOM 1477 C CA . GLN A 1 187 ? 27.125 -6.266 -19.357 1.00 96.56 187 GLN A CA 1
ATOM 1478 C C . GLN A 1 187 ? 25.901 -6.958 -19.969 1.00 96.56 187 GLN A C 1
ATOM 1480 O O . GLN A 1 187 ? 25.278 -6.435 -20.901 1.00 96.56 187 GLN A O 1
ATOM 1485 N N . GLU A 1 188 ? 25.540 -8.109 -19.405 1.00 97.81 188 GLU A N 1
ATOM 1486 C CA . GLU A 1 188 ? 24.235 -8.737 -19.607 1.00 97.81 188 GLU A CA 1
ATOM 1487 C C . GLU A 1 188 ? 23.118 -7.826 -19.070 1.00 97.81 188 GLU A C 1
ATOM 1489 O O . GLU A 1 188 ? 23.227 -7.240 -17.990 1.00 97.81 188 GLU A O 1
ATOM 1494 N N . LYS A 1 189 ? 22.040 -7.674 -19.840 1.00 98.38 189 LYS A N 1
ATOM 1495 C CA . LYS A 1 189 ? 20.930 -6.771 -19.529 1.00 98.38 189 LYS A CA 1
ATOM 1496 C C . LYS A 1 189 ? 19.631 -7.546 -19.657 1.00 98.38 189 LYS A C 1
ATOM 1498 O O . LYS A 1 189 ? 19.160 -7.795 -20.764 1.00 98.38 189 LYS A O 1
ATOM 1503 N N . VAL A 1 190 ? 19.058 -7.914 -18.515 1.00 98.06 190 VAL A N 1
ATOM 1504 C CA . VAL A 1 190 ? 17.809 -8.675 -18.444 1.00 98.06 190 VAL A CA 1
ATOM 1505 C C . VAL A 1 190 ? 16.814 -7.933 -17.570 1.00 98.06 190 VAL A C 1
ATOM 1507 O O . VAL A 1 190 ? 17.105 -7.602 -16.421 1.00 98.06 190 VAL A O 1
ATOM 1510 N N . ALA A 1 191 ? 15.628 -7.690 -18.116 1.00 98.19 191 ALA A N 1
ATOM 1511 C CA . ALA A 1 191 ? 14.480 -7.246 -17.345 1.00 98.19 191 ALA A CA 1
ATOM 1512 C C . ALA A 1 191 ? 13.656 -8.456 -16.895 1.00 98.19 191 ALA A C 1
ATOM 1514 O O . ALA A 1 191 ? 13.456 -9.402 -17.660 1.00 98.19 191 ALA A O 1
ATOM 1515 N N . VAL A 1 192 ? 13.167 -8.410 -15.658 1.00 97.94 192 VAL A N 1
ATOM 1516 C CA . VAL A 1 192 ? 12.263 -9.417 -15.096 1.00 97.94 192 VAL A CA 1
ATOM 1517 C C . VAL A 1 192 ? 10.866 -8.822 -15.054 1.00 97.94 192 VAL A C 1
ATOM 1519 O O . VAL A 1 192 ? 10.635 -7.826 -14.376 1.00 97.94 192 VAL A O 1
ATOM 1522 N N . ILE A 1 193 ? 9.938 -9.420 -15.786 1.00 98.25 193 ILE A N 1
ATOM 1523 C CA . ILE A 1 193 ? 8.555 -8.966 -15.881 1.00 98.25 193 ILE A CA 1
ATOM 1524 C C . ILE A 1 193 ? 7.728 -9.829 -14.932 1.00 98.25 193 ILE A C 1
ATOM 1526 O O . ILE A 1 193 ? 7.582 -11.026 -15.157 1.00 98.25 193 ILE A O 1
ATOM 1530 N N . GLU A 1 194 ? 7.227 -9.224 -13.860 1.00 97.81 194 GLU A N 1
ATOM 1531 C CA . GLU A 1 194 ? 6.323 -9.839 -12.889 1.00 97.81 194 GLU A CA 1
ATOM 1532 C C . GLU A 1 194 ? 4.870 -9.551 -13.283 1.00 97.81 194 GLU A C 1
ATOM 1534 O O . GLU A 1 194 ? 4.467 -8.393 -13.417 1.00 97.81 194 GLU A O 1
ATOM 1539 N N . LEU A 1 195 ? 4.089 -10.613 -13.437 1.00 97.25 195 LEU A N 1
ATOM 1540 C CA . LEU A 1 195 ? 2.723 -10.613 -13.946 1.00 97.25 195 LEU A CA 1
ATOM 1541 C C . LEU A 1 195 ? 1.759 -11.182 -12.904 1.00 97.25 195 LEU A C 1
ATOM 1543 O O . LEU A 1 195 ? 2.131 -12.026 -12.080 1.00 97.25 195 LEU A O 1
ATOM 1547 N N . ASP A 1 196 ? 0.505 -10.733 -12.947 1.00 95.38 196 ASP A N 1
ATOM 1548 C CA . ASP A 1 196 ? -0.557 -11.351 -12.153 1.00 95.38 196 ASP A CA 1
ATOM 1549 C C . ASP A 1 196 ? -0.688 -12.845 -12.490 1.00 95.38 196 ASP A C 1
ATOM 1551 O O . ASP A 1 196 ? -0.393 -13.280 -13.605 1.00 95.38 196 ASP A O 1
ATOM 1555 N N . ALA A 1 197 ? -1.162 -13.644 -11.533 1.00 92.94 197 ALA A N 1
ATOM 1556 C CA . ALA A 1 197 ? -1.400 -15.066 -11.761 1.00 92.94 197 ALA A CA 1
ATOM 1557 C C . ALA A 1 197 ? -2.418 -15.329 -12.888 1.00 92.94 197 ALA A C 1
ATOM 1559 O O . ALA A 1 197 ? -2.362 -16.392 -13.505 1.00 92.94 197 ALA A O 1
ATOM 1560 N N . ASN A 1 198 ? -3.323 -14.378 -13.141 1.00 92.44 198 ASN A N 1
ATOM 1561 C CA . ASN A 1 198 ? -4.354 -14.453 -14.176 1.00 92.44 198 ASN A CA 1
ATOM 1562 C C . ASN A 1 198 ? -3.977 -13.710 -15.468 1.00 92.44 198 ASN A C 1
ATOM 1564 O O . ASN A 1 198 ? -4.782 -13.671 -16.398 1.00 92.44 198 ASN A O 1
ATOM 1568 N N . ASP A 1 199 ? -2.793 -13.095 -15.529 1.00 93.88 199 ASP A N 1
ATOM 1569 C CA . ASP A 1 199 ? -2.339 -12.390 -16.725 1.00 93.88 199 ASP A CA 1
ATOM 1570 C C . ASP A 1 199 ? -1.781 -13.372 -17.768 1.00 93.88 199 ASP A C 1
ATOM 1572 O O . ASP A 1 199 ? -1.265 -14.442 -17.437 1.00 93.88 199 ASP A O 1
ATOM 1576 N N . SER A 1 200 ? -1.871 -12.992 -19.040 1.00 90.38 200 SER A N 1
ATOM 1577 C CA . SER A 1 200 ? -1.326 -13.749 -20.167 1.00 90.38 200 SER A CA 1
ATOM 1578 C C . SER A 1 200 ? -0.056 -13.066 -20.676 1.00 90.38 200 SER A C 1
ATOM 1580 O O . SER A 1 200 ? -0.148 -11.959 -21.214 1.00 90.38 200 SER A O 1
ATOM 1582 N N . PRO A 1 201 ? 1.129 -13.694 -20.547 1.00 91.19 201 PRO A N 1
ATOM 1583 C CA . PRO A 1 201 ? 2.374 -13.080 -20.982 1.00 91.19 201 PRO A CA 1
ATOM 1584 C C . PRO A 1 201 ? 2.346 -12.713 -22.472 1.00 91.19 201 PRO A C 1
ATOM 1586 O O . PRO A 1 201 ? 2.115 -13.552 -23.340 1.00 91.19 201 PRO A O 1
ATOM 1589 N N . LEU A 1 202 ? 2.626 -11.447 -22.780 1.00 95.38 202 LEU A N 1
ATOM 1590 C CA . LEU A 1 202 ? 2.967 -11.009 -24.129 1.00 95.38 202 LEU A CA 1
ATOM 1591 C C . LEU A 1 202 ? 4.327 -11.582 -24.533 1.00 95.38 202 LEU A C 1
ATOM 1593 O O . LEU A 1 202 ? 5.250 -11.628 -23.721 1.00 95.38 202 LEU A O 1
ATOM 1597 N N . ASN A 1 203 ? 4.467 -11.913 -25.815 1.00 96.50 203 ASN A N 1
ATOM 1598 C CA . ASN A 1 203 ? 5.674 -12.538 -26.364 1.00 96.50 203 ASN A CA 1
ATOM 1599 C C . ASN A 1 203 ? 6.819 -11.556 -26.634 1.00 96.50 203 ASN A C 1
ATOM 1601 O O . ASN A 1 203 ? 7.907 -11.990 -26.984 1.00 96.50 203 ASN A O 1
ATOM 1605 N N . ILE A 1 204 ? 6.578 -10.245 -26.544 1.00 97.88 204 ILE A N 1
ATOM 1606 C CA . ILE A 1 204 ? 7.516 -9.215 -27.002 1.00 97.88 204 ILE A CA 1
ATOM 1607 C C . ILE A 1 204 ? 7.610 -8.072 -25.991 1.00 97.88 204 ILE A C 1
ATOM 1609 O O . ILE 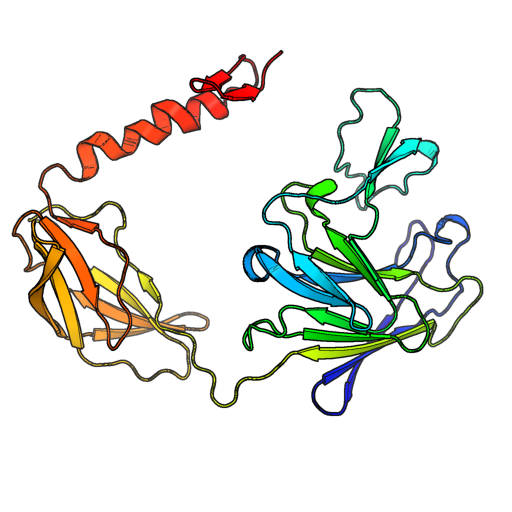A 1 204 ? 6.598 -7.595 -25.469 1.00 97.88 204 ILE A O 1
ATOM 1613 N N . ALA A 1 205 ? 8.829 -7.572 -25.801 1.00 98.38 205 ALA A N 1
ATOM 1614 C CA . ALA A 1 205 ? 9.114 -6.293 -25.166 1.00 98.38 205 ALA A CA 1
ATOM 1615 C C . ALA A 1 205 ? 10.086 -5.476 -26.025 1.00 98.38 205 ALA A C 1
ATOM 1617 O O . ALA A 1 205 ? 10.752 -5.979 -26.935 1.00 98.38 205 ALA A O 1
ATOM 1618 N N . LYS A 1 206 ? 10.141 -4.174 -25.752 1.00 98.69 206 LYS A N 1
ATOM 1619 C CA . LYS A 1 206 ? 10.897 -3.206 -26.549 1.00 98.69 206 LYS A CA 1
ATOM 1620 C C . LYS A 1 206 ? 11.763 -2.323 -25.670 1.00 98.69 206 LYS A C 1
ATOM 1622 O O . LYS A 1 206 ? 11.396 -2.014 -24.539 1.00 98.69 206 LYS A O 1
ATOM 1627 N N . VAL A 1 207 ? 12.877 -1.856 -26.221 1.00 98.69 207 VAL A N 1
ATOM 1628 C CA . VAL A 1 207 ? 13.734 -0.835 -25.610 1.00 98.69 207 VAL A CA 1
ATOM 1629 C C . VAL A 1 207 ? 13.725 0.411 -26.479 1.00 98.69 207 VAL A C 1
ATOM 1631 O O . VAL A 1 207 ? 14.002 0.351 -27.680 1.00 98.69 207 VAL A O 1
ATOM 1634 N N . PHE A 1 208 ? 13.455 1.553 -25.858 1.00 98.75 208 PHE A N 1
ATOM 1635 C CA . PHE A 1 208 ? 13.455 2.858 -26.509 1.00 98.75 208 PHE A CA 1
ATOM 1636 C C . PHE A 1 208 ? 14.571 3.728 -25.948 1.00 98.75 208 PHE A C 1
ATOM 1638 O O . PHE A 1 208 ? 14.728 3.812 -24.733 1.00 98.75 208 PHE A O 1
ATOM 1645 N N . LYS A 1 209 ? 15.312 4.409 -26.827 1.00 98.50 209 LYS A N 1
ATOM 1646 C CA . LYS A 1 209 ? 16.236 5.489 -26.464 1.00 98.50 209 LYS A CA 1
ATOM 1647 C C . LYS A 1 209 ? 15.496 6.820 -26.465 1.00 98.50 209 LYS A C 1
ATOM 1649 O O . LYS A 1 209 ? 14.751 7.104 -27.403 1.00 98.50 209 LYS A O 1
ATOM 1654 N N . ILE A 1 210 ? 15.743 7.646 -25.456 1.00 98.00 210 ILE A N 1
ATOM 1655 C CA . ILE A 1 210 ? 15.284 9.035 -25.405 1.00 98.00 210 ILE A CA 1
ATOM 1656 C C . ILE A 1 210 ? 16.363 9.926 -26.028 1.00 98.00 210 ILE A C 1
ATOM 1658 O O . ILE A 1 210 ? 17.533 9.852 -25.645 1.00 98.00 210 ILE A O 1
ATOM 1662 N N . THR A 1 211 ? 15.985 10.740 -27.014 1.00 96.75 211 THR A N 1
ATOM 1663 C CA . THR A 1 211 ? 16.891 11.692 -27.676 1.00 96.75 211 THR A CA 1
ATOM 1664 C C . THR A 1 211 ? 16.972 13.020 -26.923 1.00 96.75 211 THR A C 1
ATOM 1666 O O . THR A 1 211 ? 16.151 13.304 -26.050 1.00 96.75 211 THR A O 1
ATOM 1669 N N . SER A 1 212 ? 17.938 13.866 -27.289 1.00 95.25 212 SER A N 1
ATOM 1670 C CA . SER A 1 212 ? 18.086 15.233 -26.766 1.00 95.25 212 SER A CA 1
ATOM 1671 C C . SER A 1 212 ? 16.849 16.109 -26.985 1.00 95.25 212 SER A C 1
ATOM 1673 O O . SER A 1 212 ? 16.602 17.028 -26.213 1.00 95.25 212 SER A O 1
ATOM 1675 N N . GLU A 1 213 ? 16.040 15.805 -27.999 1.00 95.81 213 GLU A N 1
ATOM 1676 C CA . GLU A 1 213 ? 14.787 16.502 -28.310 1.00 95.81 213 GLU A CA 1
ATOM 1677 C C . GLU A 1 213 ? 13.583 15.916 -27.547 1.00 95.81 213 GLU A C 1
ATOM 1679 O O . GLU A 1 213 ? 12.443 16.288 -27.819 1.00 95.81 213 GLU A O 1
ATOM 1684 N N . GLY A 1 214 ? 13.807 14.954 -26.643 1.00 94.25 214 GLY A N 1
ATOM 1685 C CA . GLY A 1 214 ? 12.756 14.276 -25.879 1.00 94.25 214 GLY A CA 1
ATOM 1686 C C . GLY A 1 214 ? 11.964 13.232 -26.674 1.00 94.25 214 GLY A C 1
ATOM 1687 O O . GLY A 1 214 ? 10.925 12.762 -26.211 1.00 94.25 214 GLY A O 1
ATOM 1688 N N . LYS A 1 215 ? 12.425 12.843 -27.872 1.00 96.56 215 LYS A N 1
ATOM 1689 C CA . LYS A 1 215 ? 11.752 11.830 -28.699 1.00 96.56 215 LYS A CA 1
ATOM 1690 C C . LYS A 1 215 ? 12.159 10.420 -28.277 1.00 96.56 215 LYS A C 1
ATOM 1692 O O . LYS A 1 215 ? 13.304 10.180 -27.911 1.00 96.56 215 LYS A O 1
ATOM 1697 N N . SER A 1 216 ? 11.222 9.477 -28.366 1.00 97.62 216 SER A N 1
ATOM 1698 C CA . SER A 1 216 ? 11.488 8.047 -28.159 1.00 97.62 216 SER A CA 1
ATOM 1699 C C . SER A 1 216 ? 11.790 7.365 -29.491 1.00 97.62 216 SER A C 1
ATOM 17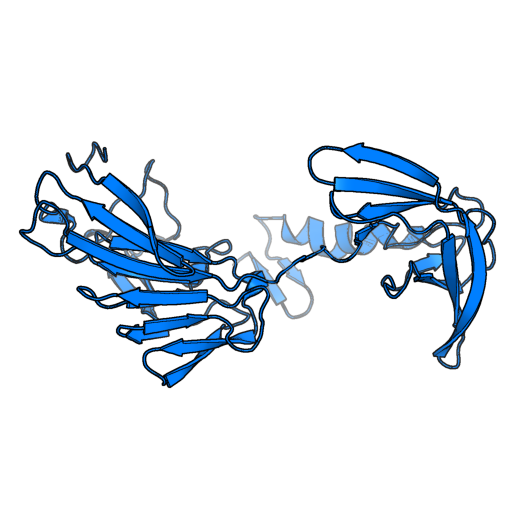01 O O . SER A 1 216 ? 10.965 7.413 -30.401 1.00 97.62 216 SER A O 1
ATOM 1703 N N . VAL A 1 217 ? 12.942 6.708 -29.594 1.00 98.06 217 VAL A N 1
ATOM 1704 C CA . VAL A 1 217 ? 13.348 5.925 -30.771 1.00 98.06 217 VAL A CA 1
ATOM 1705 C C . VAL A 1 217 ? 13.513 4.469 -30.358 1.00 98.06 217 VAL A C 1
ATOM 1707 O O . VAL A 1 217 ? 14.286 4.177 -29.447 1.00 98.06 217 VAL A O 1
ATOM 1710 N N . GLU A 1 218 ? 12.792 3.557 -31.010 1.00 98.38 218 GLU A N 1
ATOM 1711 C CA . GLU A 1 218 ? 12.933 2.115 -30.775 1.00 98.38 218 GLU A CA 1
ATOM 1712 C C . GLU A 1 218 ? 14.355 1.677 -31.157 1.00 98.38 218 GLU A C 1
ATOM 1714 O O . GLU A 1 218 ? 14.828 1.961 -32.258 1.00 98.38 218 GLU A O 1
ATOM 1719 N N . LYS A 1 219 ? 15.063 1.031 -30.227 1.00 98.19 219 LYS A N 1
ATOM 1720 C CA . LYS A 1 219 ? 16.431 0.529 -30.434 1.00 98.19 219 LYS A CA 1
ATOM 1721 C C . LYS A 1 219 ? 16.516 -0.984 -30.417 1.00 98.19 219 LYS A C 1
ATOM 1723 O O . LYS A 1 219 ? 17.453 -1.536 -30.985 1.00 98.19 219 LYS A O 1
ATOM 1728 N N . PHE A 1 220 ? 15.561 -1.641 -29.772 1.00 98.44 220 PHE A N 1
ATOM 1729 C CA . PHE A 1 220 ? 15.504 -3.088 -29.730 1.00 98.44 220 PHE A CA 1
ATOM 1730 C C . PHE A 1 220 ? 14.074 -3.569 -29.519 1.00 98.44 220 PHE A C 1
ATOM 1732 O O . PHE A 1 220 ? 13.277 -2.923 -28.837 1.00 98.44 220 PHE A O 1
ATOM 1739 N N . ASN A 1 221 ? 13.795 -4.725 -30.099 1.00 97.94 221 ASN A N 1
ATOM 1740 C CA . ASN A 1 221 ? 12.567 -5.483 -29.979 1.00 97.94 221 ASN A CA 1
ATOM 1741 C C . ASN A 1 221 ? 12.992 -6.950 -29.900 1.00 97.94 221 ASN A C 1
ATOM 1743 O O . ASN A 1 221 ? 13.764 -7.400 -30.750 1.00 97.94 221 ASN A O 1
ATOM 1747 N N . GLY A 1 222 ? 12.546 -7.655 -28.868 1.00 97.31 222 GLY A N 1
ATOM 1748 C CA . GLY A 1 222 ? 12.956 -9.029 -28.632 1.00 97.31 222 GLY A CA 1
ATOM 1749 C C . GLY A 1 222 ? 11.919 -9.828 -27.866 1.00 97.31 222 GLY A C 1
ATOM 1750 O O . GLY A 1 222 ? 10.970 -9.277 -27.295 1.00 97.31 222 GLY A O 1
ATOM 1751 N N . ASP A 1 223 ? 12.142 -11.136 -27.872 1.00 97.94 223 ASP A N 1
ATOM 1752 C CA . ASP A 1 223 ? 11.241 -12.098 -27.264 1.00 97.94 223 ASP A CA 1
ATOM 1753 C C . ASP A 1 223 ? 11.242 -11.979 -25.738 1.00 97.94 223 ASP A C 1
ATOM 1755 O O . ASP A 1 223 ? 12.266 -11.746 -25.087 1.00 97.94 223 ASP A O 1
ATOM 1759 N N . VAL A 1 224 ? 10.060 -12.173 -25.169 1.00 97.94 224 VAL A N 1
ATOM 1760 C CA . VAL A 1 224 ? 9.839 -12.314 -23.737 1.00 97.94 224 VAL A CA 1
ATOM 1761 C C . VAL A 1 224 ? 9.692 -13.797 -23.449 1.00 97.94 224 VAL A C 1
ATOM 1763 O O . VAL A 1 224 ? 8.755 -14.448 -23.904 1.00 97.94 224 VAL A O 1
ATOM 1766 N N . ILE A 1 225 ? 10.648 -14.334 -22.700 1.00 97.31 225 ILE A N 1
ATOM 1767 C CA . ILE A 1 225 ? 10.734 -15.760 -22.405 1.00 97.31 225 ILE A CA 1
ATOM 1768 C C . ILE A 1 225 ? 10.103 -16.002 -21.042 1.00 97.31 225 ILE A C 1
ATOM 1770 O O . ILE A 1 225 ? 10.572 -15.473 -20.032 1.00 97.31 225 ILE A O 1
ATOM 1774 N N . GLU A 1 226 ? 9.048 -16.809 -21.000 1.00 95.44 226 GLU A N 1
ATOM 1775 C CA . GLU A 1 226 ? 8.441 -17.222 -19.740 1.00 95.44 226 GLU A CA 1
ATOM 1776 C C . GLU A 1 226 ? 9.475 -17.945 -18.864 1.00 95.44 226 GLU A C 1
ATOM 1778 O O . GLU A 1 226 ? 10.172 -18.860 -19.304 1.00 95.44 226 GLU A O 1
ATOM 1783 N N . TRP A 1 227 ? 9.599 -17.504 -17.614 1.00 94.12 227 TRP A N 1
ATOM 1784 C CA . TRP A 1 227 ? 10.467 -18.130 -16.621 1.00 94.12 227 TRP A CA 1
ATOM 1785 C C . TRP A 1 227 ? 9.675 -19.054 -15.692 1.00 94.12 227 TRP A C 1
ATOM 1787 O O . TRP A 1 227 ? 10.191 -20.089 -15.272 1.00 94.12 227 TRP A O 1
ATOM 1797 N N . GLY A 1 228 ? 8.419 -18.699 -15.407 1.00 93.31 228 GLY A N 1
ATOM 1798 C CA . GLY A 1 228 ? 7.467 -19.525 -14.672 1.00 93.31 228 GLY A CA 1
ATOM 1799 C C . GLY A 1 228 ? 6.899 -18.840 -13.432 1.00 93.31 228 GLY A C 1
ATOM 1800 O O . GLY A 1 228 ? 7.047 -17.636 -13.220 1.00 93.31 228 GLY A O 1
ATOM 1801 N N . LYS A 1 229 ? 6.222 -19.627 -12.596 1.00 94.75 229 LYS A N 1
ATOM 1802 C CA . LYS A 1 229 ? 5.531 -19.150 -11.395 1.00 94.75 229 LYS A CA 1
ATOM 1803 C C . LYS A 1 229 ? 6.452 -19.130 -10.177 1.00 94.75 229 LYS A C 1
ATOM 1805 O O . LYS A 1 229 ? 7.093 -20.133 -9.867 1.00 94.75 229 LYS A O 1
ATOM 1810 N N . TYR A 1 230 ? 6.422 -18.039 -9.414 1.00 93.00 230 TYR A N 1
ATOM 1811 C CA . TYR A 1 230 ? 7.029 -17.974 -8.083 1.00 93.00 230 TYR A CA 1
ATOM 1812 C C . TYR A 1 230 ? 6.095 -17.287 -7.085 1.00 93.00 230 TYR A C 1
ATOM 1814 O O . TYR A 1 230 ? 5.627 -16.167 -7.290 1.00 93.00 230 TYR A O 1
ATOM 1822 N N . LEU A 1 231 ? 5.799 -17.989 -5.987 1.00 92.81 231 LEU A N 1
ATOM 1823 C CA . LEU A 1 231 ? 4.795 -17.599 -4.996 1.00 92.81 231 LEU A CA 1
ATOM 1824 C C . LEU A 1 231 ? 3.435 -17.280 -5.654 1.00 92.81 231 LEU A C 1
ATOM 1826 O O . LEU A 1 231 ? 2.720 -18.182 -6.095 1.00 92.81 231 LEU A O 1
ATOM 1830 N N . ARG A 1 232 ? 3.082 -15.994 -5.698 1.00 92.75 232 ARG A N 1
ATOM 1831 C CA . ARG A 1 232 ? 1.782 -15.457 -6.119 1.00 92.75 232 ARG A CA 1
ATOM 1832 C C . ARG A 1 232 ? 1.762 -14.918 -7.554 1.00 92.75 232 ARG A C 1
ATOM 1834 O O . ARG A 1 232 ? 0.683 -14.584 -8.023 1.00 92.75 232 ARG A O 1
ATOM 1841 N N . TYR A 1 233 ? 2.907 -14.848 -8.235 1.00 96.31 233 TYR A N 1
ATOM 1842 C CA . TYR A 1 233 ? 3.034 -14.197 -9.543 1.00 96.31 233 TYR A CA 1
ATOM 1843 C C . TYR A 1 233 ? 3.676 -15.107 -10.592 1.00 96.31 233 TYR A C 1
ATOM 1845 O O . TYR A 1 233 ? 4.395 -16.058 -10.261 1.00 96.31 233 TYR A O 1
ATOM 1853 N N . ASN A 1 234 ? 3.419 -14.781 -11.857 1.00 95.94 234 ASN A N 1
ATOM 1854 C CA . ASN A 1 234 ? 4.103 -15.357 -13.009 1.00 95.94 234 ASN A CA 1
ATOM 1855 C C . ASN A 1 234 ? 5.236 -14.422 -13.431 1.00 95.94 234 ASN A C 1
ATOM 1857 O O . ASN A 1 234 ? 5.122 -13.204 -13.303 1.00 95.94 234 ASN A O 1
ATOM 1861 N N . TYR A 1 235 ? 6.332 -14.982 -13.926 1.00 97.19 235 TYR A N 1
ATOM 1862 C CA . TYR A 1 235 ? 7.503 -14.207 -14.307 1.00 97.19 235 TYR A CA 1
ATOM 1863 C C . TYR A 1 235 ? 7.963 -14.559 -15.712 1.00 97.19 235 TYR A C 1
ATOM 1865 O O . TYR A 1 235 ? 7.983 -15.725 -16.111 1.00 97.19 235 TYR A O 1
ATOM 1873 N N . ALA A 1 236 ? 8.409 -13.536 -16.428 1.00 97.50 236 ALA A N 1
ATOM 1874 C CA . ALA A 1 236 ? 9.074 -13.661 -17.711 1.00 97.50 236 ALA A CA 1
ATOM 1875 C C . ALA A 1 236 ? 10.360 -12.828 -17.737 1.00 97.50 236 ALA A C 1
ATOM 1877 O O . ALA A 1 236 ? 10.564 -11.930 -16.917 1.00 97.50 236 ALA A O 1
ATOM 1878 N N . LYS A 1 237 ? 11.252 -13.144 -18.671 1.00 98.06 237 LYS A N 1
ATOM 1879 C CA . LYS A 1 237 ? 12.535 -12.472 -18.860 1.00 98.06 237 LYS A CA 1
ATOM 1880 C C . LYS A 1 237 ? 12.596 -11.837 -20.235 1.00 98.06 237 LYS A C 1
ATOM 1882 O O . LYS A 1 237 ? 12.185 -12.439 -21.221 1.00 98.06 237 LYS A O 1
ATOM 1887 N N . PHE A 1 238 ? 13.162 -10.643 -20.285 1.00 98.56 238 PHE A N 1
ATOM 1888 C CA . PHE A 1 238 ? 13.441 -9.927 -21.517 1.00 98.56 238 PHE A CA 1
ATOM 1889 C C . PHE A 1 238 ? 14.919 -9.553 -21.557 1.00 98.56 238 PHE A C 1
ATOM 1891 O O . PHE A 1 238 ? 15.365 -8.711 -20.775 1.00 98.56 238 PHE A O 1
ATOM 1898 N N . ASP A 1 239 ? 15.672 -10.200 -22.444 1.00 98.50 239 ASP A N 1
ATOM 1899 C CA . ASP A 1 239 ? 17.095 -9.938 -22.652 1.00 98.50 239 ASP A CA 1
ATOM 1900 C C . ASP A 1 239 ? 17.278 -8.889 -23.754 1.00 98.50 239 ASP A C 1
ATOM 1902 O O . ASP A 1 239 ? 16.850 -9.069 -24.892 1.00 98.50 239 ASP A O 1
ATOM 1906 N N . PHE A 1 240 ? 17.933 -7.785 -23.406 1.00 98.56 240 PHE A N 1
ATOM 1907 C CA . PHE A 1 240 ? 18.269 -6.690 -24.314 1.00 98.56 240 PHE A CA 1
ATOM 1908 C C . PHE A 1 240 ? 19.771 -6.376 -24.288 1.00 98.56 240 PHE A C 1
ATOM 1910 O O . PHE A 1 240 ? 20.201 -5.255 -24.572 1.00 98.56 240 PHE A O 1
ATOM 1917 N N . SER A 1 241 ? 20.598 -7.373 -23.970 1.00 98.56 241 SER A N 1
ATOM 1918 C CA . SER A 1 241 ? 22.058 -7.264 -23.872 1.00 98.56 241 SER A CA 1
ATOM 1919 C C . SER A 1 241 ? 22.716 -6.745 -25.153 1.00 98.56 241 SER A C 1
ATOM 1921 O O . SER A 1 241 ? 23.770 -6.106 -25.086 1.00 98.56 241 SER A O 1
ATOM 1923 N N . SER A 1 242 ? 22.079 -6.963 -26.308 1.00 98.25 242 SER A N 1
ATOM 1924 C CA . SER A 1 242 ? 22.506 -6.468 -27.624 1.00 98.25 242 SER A CA 1
ATOM 1925 C C . SER A 1 242 ? 22.528 -4.937 -27.730 1.00 98.25 242 SER A C 1
ATOM 1927 O O . SER A 1 242 ? 23.256 -4.395 -28.564 1.00 98.25 242 SER A O 1
ATOM 1929 N N . VAL A 1 243 ? 21.789 -4.221 -26.875 1.00 98.31 243 VAL A N 1
ATOM 1930 C CA . VAL A 1 243 ? 21.798 -2.755 -26.827 1.00 98.31 243 VAL A CA 1
ATOM 1931 C C . VAL A 1 243 ? 23.068 -2.281 -26.124 1.00 98.31 243 VAL A C 1
ATOM 1933 O O . VAL A 1 243 ? 23.214 -2.423 -24.910 1.00 98.31 243 VAL A O 1
ATOM 1936 N N . LYS A 1 244 ? 23.997 -1.709 -26.895 1.00 98.19 244 LYS A N 1
ATOM 1937 C CA . LYS A 1 244 ? 25.306 -1.240 -26.397 1.00 98.19 244 LYS A CA 1
ATOM 1938 C C . LYS A 1 244 ? 25.525 0.264 -26.512 1.00 98.19 244 LYS A C 1
ATOM 1940 O O . LYS A 1 244 ? 26.430 0.798 -25.884 1.00 98.19 244 LYS A O 1
ATOM 1945 N N . GLU A 1 245 ? 24.731 0.942 -27.335 1.00 97.88 245 GLU A N 1
ATOM 1946 C CA . GLU A 1 245 ? 24.876 2.378 -27.564 1.00 97.88 245 GLU A CA 1
ATOM 1947 C C . GLU A 1 245 ? 24.639 3.144 -26.255 1.00 97.88 245 GLU A C 1
ATOM 1949 O O . GLU A 1 245 ? 23.619 2.951 -25.592 1.00 97.88 245 GLU A O 1
ATOM 1954 N N . SER A 1 246 ? 25.551 4.043 -25.886 1.00 98.06 246 SER A N 1
ATOM 1955 C CA . SER A 1 246 ? 25.371 4.848 -24.679 1.00 98.06 246 SER A CA 1
ATOM 1956 C C . SER A 1 246 ? 24.164 5.786 -24.800 1.00 98.06 246 SER A C 1
ATOM 1958 O O . SER A 1 246 ? 23.883 6.343 -25.869 1.00 98.06 246 SER A O 1
ATOM 1960 N N . GLY A 1 247 ? 23.421 5.975 -23.710 1.00 97.56 247 GLY A N 1
ATOM 1961 C CA . GLY A 1 247 ? 22.237 6.832 -23.704 1.00 97.56 247 GLY A CA 1
ATOM 1962 C C . GLY A 1 247 ? 21.276 6.589 -22.547 1.00 97.56 247 GLY A C 1
ATOM 1963 O O . GLY A 1 247 ? 21.563 5.828 -21.623 1.00 97.56 247 GLY A O 1
ATOM 1964 N N . ILE A 1 248 ? 20.125 7.255 -22.629 1.00 98.19 248 ILE A N 1
ATOM 1965 C CA . ILE A 1 248 ? 19.011 7.133 -21.687 1.00 98.19 248 ILE A CA 1
ATOM 1966 C C . ILE A 1 248 ? 17.910 6.315 -22.358 1.00 98.19 248 ILE A C 1
ATOM 1968 O O . ILE A 1 248 ? 17.534 6.601 -23.496 1.00 98.19 248 ILE A O 1
ATOM 1972 N N . TYR A 1 249 ? 17.403 5.311 -21.653 1.00 98.50 249 TYR A N 1
ATOM 1973 C CA . TYR A 1 249 ? 16.496 4.306 -22.189 1.00 98.50 249 TYR A CA 1
ATOM 1974 C C . TYR A 1 249 ? 15.318 4.035 -21.261 1.00 98.50 249 TYR A C 1
ATOM 1976 O O . TYR A 1 249 ? 15.398 4.302 -20.067 1.00 98.50 249 TYR A O 1
ATOM 1984 N N . TYR A 1 250 ? 14.253 3.448 -21.800 1.00 98.50 250 TYR A N 1
ATOM 1985 C CA . TYR A 1 250 ? 13.217 2.760 -21.029 1.00 98.50 250 TYR A CA 1
ATOM 1986 C C . TYR A 1 250 ? 12.816 1.457 -21.726 1.00 98.50 250 TYR A C 1
ATOM 1988 O O . TYR A 1 250 ? 13.025 1.292 -22.932 1.00 98.50 250 TYR A O 1
ATOM 1996 N N . ILE A 1 251 ? 12.229 0.540 -20.960 1.00 98.69 251 I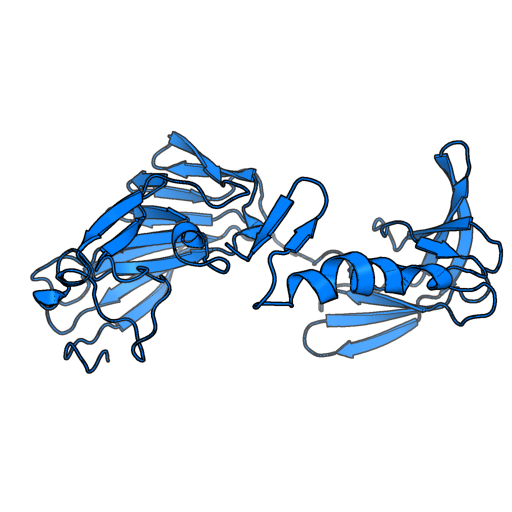LE A N 1
ATOM 1997 C CA . ILE A 1 251 ? 11.634 -0.698 -21.465 1.00 98.69 251 ILE A CA 1
ATOM 1998 C C . ILE A 1 251 ? 10.124 -0.497 -21.583 1.00 98.69 251 ILE A C 1
ATOM 2000 O O . ILE A 1 251 ? 9.497 0.111 -20.712 1.00 98.69 251 ILE A O 1
ATOM 2004 N N . GLN A 1 252 ? 9.542 -1.015 -22.660 1.00 98.50 252 GLN A N 1
ATOM 2005 C CA . GLN A 1 252 ? 8.103 -1.067 -22.868 1.00 98.50 252 GLN A CA 1
ATOM 2006 C C . GLN A 1 252 ? 7.638 -2.518 -23.019 1.00 98.50 252 GLN A C 1
ATOM 2008 O O . GLN A 1 252 ? 8.161 -3.259 -23.853 1.00 98.50 252 GLN A O 1
ATOM 2013 N N . TYR A 1 253 ? 6.623 -2.890 -22.242 1.00 98.00 253 TYR A N 1
ATOM 2014 C CA . TYR A 1 253 ? 5.944 -4.181 -22.301 1.00 98.00 253 TYR A CA 1
ATOM 2015 C C . TYR A 1 253 ? 4.431 -3.957 -22.387 1.00 98.00 253 TYR A C 1
ATOM 2017 O O . TYR A 1 253 ? 3.804 -3.475 -21.437 1.00 98.00 253 TYR A O 1
ATOM 2025 N N . GLY A 1 254 ? 3.855 -4.244 -23.558 1.00 95.81 254 GLY A N 1
ATOM 2026 C CA . GLY A 1 254 ? 2.500 -3.805 -23.895 1.00 95.81 254 GLY A CA 1
ATOM 2027 C C . GLY A 1 254 ? 2.377 -2.284 -23.772 1.00 95.81 254 GLY A C 1
ATOM 2028 O O . GLY A 1 254 ? 3.171 -1.536 -24.352 1.00 95.81 254 GLY A O 1
ATOM 2029 N N . ASP A 1 255 ? 1.428 -1.833 -22.957 1.00 94.88 255 ASP A N 1
ATOM 2030 C CA . ASP A 1 255 ? 1.202 -0.411 -22.671 1.00 94.88 255 ASP A CA 1
ATOM 2031 C C . ASP A 1 255 ? 2.025 0.117 -21.482 1.00 94.88 255 ASP A C 1
ATOM 2033 O O . ASP A 1 255 ? 2.048 1.322 -21.220 1.00 94.88 255 ASP A O 1
ATOM 2037 N N . ASN A 1 256 ? 2.730 -0.760 -20.759 1.00 96.44 256 ASN A N 1
ATOM 2038 C CA . ASN A 1 256 ? 3.497 -0.384 -19.575 1.00 96.44 256 A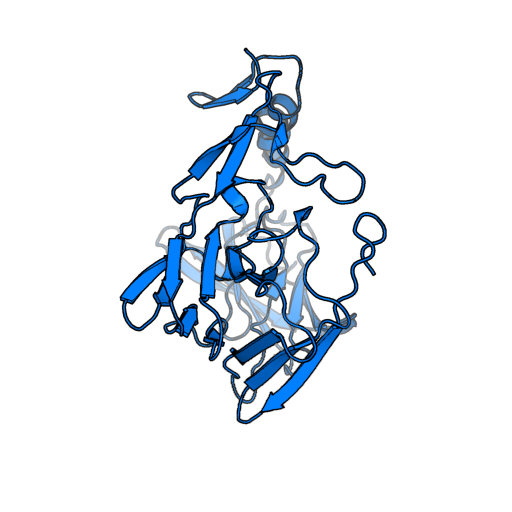SN A CA 1
ATOM 2039 C C . ASN A 1 256 ? 4.906 0.058 -19.966 1.00 96.44 256 ASN A C 1
ATOM 2041 O O . ASN A 1 256 ? 5.617 -0.645 -20.687 1.00 96.44 256 ASN A O 1
ATOM 2045 N N . LYS A 1 257 ? 5.321 1.217 -19.452 1.00 96.75 257 LYS A N 1
ATOM 2046 C CA . LYS A 1 257 ? 6.666 1.770 -19.623 1.00 96.75 257 LYS A CA 1
ATOM 2047 C C . LYS A 1 257 ? 7.359 1.855 -18.274 1.00 96.75 257 LYS A C 1
ATOM 2049 O O . LYS A 1 257 ? 6.749 2.264 -17.289 1.00 96.75 257 LYS A O 1
ATOM 2054 N N . THR A 1 258 ? 8.634 1.494 -18.239 1.00 97.94 258 THR A N 1
ATOM 2055 C CA . THR A 1 258 ? 9.467 1.713 -17.057 1.00 97.94 258 THR A CA 1
ATOM 2056 C C . THR A 1 258 ? 9.823 3.186 -16.888 1.00 97.94 258 THR A C 1
ATOM 2058 O O . THR A 1 258 ? 9.736 3.981 -17.825 1.00 97.94 258 THR A O 1
ATOM 2061 N N . ASN A 1 259 ? 10.352 3.525 -15.711 1.00 96.62 259 ASN A N 1
ATOM 2062 C CA . ASN A 1 259 ? 11.207 4.703 -15.578 1.00 96.62 259 ASN A CA 1
ATOM 2063 C C . ASN A 1 259 ? 12.449 4.571 -16.476 1.00 96.62 259 ASN A C 1
ATOM 2065 O O . ASN A 1 259 ? 12.748 3.505 -17.029 1.00 96.62 259 ASN A O 1
ATOM 2069 N N . THR A 1 260 ? 13.193 5.664 -16.601 1.00 97.25 260 THR A N 1
ATOM 2070 C CA . THR A 1 260 ? 14.401 5.697 -17.421 1.00 97.25 260 THR A CA 1
ATOM 2071 C C . THR A 1 260 ? 15.610 5.102 -16.708 1.00 97.25 260 THR A C 1
ATOM 2073 O O . THR A 1 260 ? 15.761 5.276 -15.502 1.00 97.25 260 THR A O 1
ATOM 2076 N N . PHE A 1 261 ? 16.520 4.496 -17.465 1.00 97.56 261 PHE A N 1
ATOM 2077 C CA . PHE A 1 261 ? 17.837 4.053 -17.005 1.00 97.56 261 PHE A CA 1
ATOM 2078 C C . PHE A 1 261 ? 18.923 4.424 -18.017 1.00 97.56 261 PHE A C 1
ATOM 2080 O O . PHE A 1 261 ? 18.639 4.780 -19.163 1.00 97.56 261 PHE A O 1
ATOM 2087 N N . ARG A 1 262 ? 20.186 4.343 -17.596 1.00 97.62 262 ARG A N 1
ATOM 2088 C CA . ARG A 1 262 ? 21.341 4.663 -18.441 1.00 97.62 262 ARG A CA 1
ATOM 2089 C C . ARG A 1 262 ? 21.996 3.393 -18.972 1.00 97.62 262 ARG A C 1
ATOM 2091 O O . ARG A 1 262 ? 22.119 2.409 -18.248 1.00 97.62 262 ARG A O 1
ATOM 2098 N N . ILE A 1 263 ? 22.461 3.436 -20.214 1.00 98.44 263 ILE A N 1
ATOM 2099 C CA . ILE A 1 263 ? 23.515 2.538 -20.691 1.00 98.44 263 ILE A CA 1
ATOM 2100 C C . ILE A 1 263 ? 24.749 3.409 -20.892 1.00 98.44 263 ILE A C 1
ATOM 2102 O O . ILE A 1 263 ? 24.695 4.374 -21.655 1.00 98.44 263 ILE A O 1
ATOM 2106 N N . ASN A 1 264 ? 25.815 3.146 -20.142 1.00 97.69 264 ASN A N 1
ATOM 2107 C CA . ASN A 1 264 ? 27.060 3.913 -20.194 1.00 97.69 264 ASN A CA 1
ATOM 2108 C C . ASN A 1 264 ? 28.195 3.105 -19.546 1.00 97.69 264 ASN A C 1
ATOM 2110 O O . ASN A 1 264 ? 27.934 2.312 -18.647 1.00 97.69 264 ASN A O 1
ATOM 2114 N N . GLU A 1 265 ? 29.438 3.296 -19.986 1.00 97.69 265 GLU A N 1
ATOM 2115 C CA . GLU A 1 265 ? 30.616 2.641 -19.396 1.00 97.69 265 GLU A CA 1
ATOM 2116 C C . GLU A 1 265 ? 30.765 2.960 -17.900 1.00 97.69 265 GLU A C 1
ATOM 2118 O O . GLU A 1 265 ? 31.053 2.063 -17.114 1.00 97.69 265 GLU A O 1
ATOM 2123 N N . ASN A 1 266 ? 30.425 4.189 -17.505 1.00 96.31 266 ASN A N 1
ATOM 2124 C CA . ASN A 1 266 ? 30.689 4.746 -16.175 1.00 96.31 266 ASN A CA 1
ATOM 2125 C C . ASN A 1 266 ? 29.433 4.789 -15.288 1.00 96.31 266 ASN A C 1
ATOM 2127 O O . ASN A 1 266 ? 29.261 5.658 -14.435 1.00 96.31 266 ASN A O 1
ATOM 2131 N N . VAL A 1 267 ? 28.467 3.897 -15.534 1.00 95.75 267 VAL A N 1
ATOM 2132 C CA . VAL A 1 267 ? 27.147 3.969 -14.881 1.00 95.75 267 VAL A CA 1
ATOM 2133 C C . VAL A 1 267 ? 27.201 3.757 -13.361 1.00 95.75 267 VAL A C 1
ATOM 2135 O O . VAL A 1 267 ? 26.280 4.181 -12.658 1.00 95.75 267 VAL A O 1
ATOM 2138 N N . TYR A 1 268 ? 28.269 3.122 -12.870 1.00 95.62 268 TYR A N 1
ATOM 2139 C CA . TYR A 1 268 ? 28.463 2.757 -11.468 1.00 95.62 268 TYR A CA 1
ATOM 2140 C C . TYR A 1 268 ? 29.471 3.644 -10.720 1.00 95.62 268 TYR A C 1
ATOM 2142 O O . TYR A 1 268 ? 29.620 3.464 -9.516 1.00 95.62 268 TYR A O 1
ATOM 2150 N N . ASP A 1 269 ? 30.133 4.596 -11.383 1.00 95.75 269 ASP A N 1
ATOM 2151 C CA . ASP A 1 269 ? 31.257 5.349 -10.800 1.00 95.75 269 ASP A CA 1
ATOM 2152 C C . ASP A 1 269 ? 30.859 6.118 -9.526 1.00 95.75 269 ASP A C 1
ATOM 2154 O O . ASP A 1 269 ? 31.603 6.124 -8.546 1.00 95.75 269 ASP A O 1
ATOM 2158 N N . ASP A 1 270 ? 29.643 6.676 -9.506 1.00 94.56 270 ASP A N 1
ATOM 2159 C CA . ASP A 1 270 ? 29.161 7.575 -8.445 1.00 94.56 270 ASP A CA 1
ATOM 2160 C C . ASP A 1 270 ? 28.100 6.944 -7.521 1.00 94.56 270 ASP A C 1
ATOM 2162 O O . ASP A 1 270 ? 27.526 7.619 -6.666 1.00 94.56 270 ASP A O 1
ATOM 2166 N N . VAL A 1 271 ? 27.776 5.653 -7.675 1.00 94.38 271 VAL A N 1
ATOM 2167 C CA . VAL A 1 271 ? 26.641 5.038 -6.940 1.00 94.38 271 VAL A CA 1
ATOM 2168 C C . VAL A 1 271 ? 26.864 4.958 -5.433 1.00 94.38 271 VAL A C 1
ATOM 2170 O O . VAL A 1 271 ? 25.911 4.794 -4.675 1.00 94.38 271 VAL A O 1
ATOM 2173 N N . TRP A 1 272 ? 28.120 5.057 -5.000 1.00 94.19 272 TRP A N 1
ATOM 2174 C CA . TRP A 1 272 ? 28.512 5.016 -3.599 1.00 94.19 272 TRP A CA 1
ATOM 2175 C C . TRP A 1 272 ? 28.423 6.387 -2.916 1.00 94.19 272 TRP A C 1
ATOM 2177 O O . TRP A 1 272 ? 28.367 6.419 -1.685 1.00 94.19 272 TRP A O 1
ATOM 2187 N N . HIS A 1 273 ? 28.365 7.497 -3.672 1.00 94.38 273 HIS A N 1
ATOM 2188 C CA . HIS A 1 273 ? 28.327 8.850 -3.102 1.00 94.38 273 HIS A CA 1
ATOM 2189 C C . HIS A 1 273 ? 27.174 9.022 -2.105 1.00 94.38 273 HIS A C 1
ATOM 2191 O O . HIS A 1 273 ? 27.462 9.346 -0.959 1.00 94.38 273 HIS A O 1
ATOM 2197 N N . PRO A 1 274 ? 25.898 8.694 -2.414 1.00 92.31 274 PRO A N 1
ATOM 2198 C CA . PRO A 1 274 ? 24.813 8.882 -1.444 1.00 92.31 274 PRO A CA 1
ATOM 2199 C C . PRO A 1 274 ? 24.994 8.060 -0.162 1.00 92.31 274 PRO A C 1
ATOM 2201 O O . PRO A 1 274 ? 24.555 8.467 0.914 1.00 92.31 274 PRO A O 1
ATOM 2204 N N . THR A 1 275 ? 25.656 6.904 -0.255 1.00 93.19 275 THR A N 1
ATOM 2205 C CA . THR A 1 275 ? 25.956 6.076 0.913 1.00 93.19 275 THR A CA 1
ATOM 2206 C C . THR A 1 275 ? 26.977 6.755 1.826 1.00 93.19 275 THR A C 1
ATOM 2208 O O . THR A 1 275 ? 26.800 6.742 3.040 1.00 93.19 275 THR A O 1
ATOM 2211 N N . MET A 1 276 ? 28.024 7.359 1.260 1.00 92.62 276 MET A N 1
ATOM 2212 C CA . MET A 1 276 ? 29.073 8.049 2.022 1.00 92.62 276 MET A CA 1
ATOM 2213 C C . MET A 1 276 ? 28.670 9.455 2.471 1.00 92.62 276 MET A C 1
ATOM 2215 O O . MET A 1 276 ? 28.994 9.843 3.588 1.00 92.62 276 MET A O 1
ATOM 2219 N N . ASP A 1 277 ? 27.952 10.190 1.629 1.00 89.69 277 ASP A N 1
ATOM 2220 C CA . ASP A 1 277 ? 27.606 11.593 1.858 1.00 89.69 277 ASP A CA 1
ATOM 2221 C C . ASP A 1 277 ? 26.377 11.744 2.759 1.00 89.69 277 ASP A C 1
ATOM 2223 O O . ASP A 1 277 ? 26.271 12.720 3.498 1.00 89.69 277 ASP A O 1
ATOM 2227 N N . VAL A 1 278 ? 25.443 10.784 2.709 1.00 89.44 278 VAL A N 1
ATOM 2228 C CA . VAL A 1 278 ? 24.162 10.871 3.427 1.00 89.44 278 VAL A CA 1
ATOM 2229 C C . VAL A 1 278 ? 23.966 9.683 4.355 1.00 89.44 278 VAL A C 1
ATOM 2231 O O . VAL A 1 278 ? 23.816 9.870 5.559 1.00 89.44 278 VAL A O 1
ATOM 2234 N N . TRP A 1 279 ? 23.974 8.450 3.837 1.00 91.12 279 TRP A N 1
ATOM 2235 C CA . TRP A 1 279 ? 23.546 7.302 4.640 1.00 91.12 279 TRP A CA 1
ATOM 2236 C C . TRP A 1 279 ? 24.443 7.063 5.860 1.00 91.12 279 TRP A C 1
ATOM 2238 O O . TRP A 1 279 ? 23.930 7.057 6.975 1.00 91.12 279 TRP A O 1
ATOM 2248 N N . PHE A 1 280 ? 25.760 6.908 5.680 1.00 92.81 280 PHE A N 1
ATOM 2249 C CA . PHE A 1 280 ? 26.687 6.673 6.790 1.00 92.81 280 PHE A CA 1
ATOM 2250 C C . PHE A 1 280 ? 26.681 7.811 7.823 1.00 92.81 280 PHE A C 1
ATOM 2252 O O . PHE A 1 280 ? 26.515 7.496 9.002 1.00 92.81 280 PHE A O 1
ATOM 2259 N N . PRO A 1 281 ? 26.803 9.102 7.440 1.00 90.56 281 PRO A N 1
ATOM 2260 C CA . PRO A 1 281 ? 26.725 10.206 8.393 1.00 90.56 281 PRO A CA 1
ATOM 2261 C C . PRO A 1 281 ? 25.428 10.199 9.200 1.00 90.56 281 PRO A C 1
ATOM 2263 O O . PRO A 1 281 ? 25.474 10.299 10.420 1.00 90.56 281 PRO A O 1
ATOM 2266 N N . VAL A 1 282 ? 24.271 9.995 8.561 1.00 90.31 282 VAL A N 1
ATOM 2267 C CA . VAL A 1 282 ? 22.971 9.978 9.255 1.00 90.31 282 VAL A CA 1
ATOM 2268 C C . VAL A 1 282 ? 22.876 8.857 10.298 1.00 90.31 282 VAL A C 1
ATOM 2270 O O . VAL A 1 282 ? 22.132 9.001 11.263 1.00 90.31 282 VAL A O 1
ATOM 2273 N N . GLN A 1 283 ? 23.647 7.773 10.176 1.00 90.19 283 GLN A N 1
ATOM 2274 C CA . GLN A 1 283 ? 23.684 6.708 11.187 1.00 90.19 283 GLN A CA 1
ATOM 2275 C C . GLN A 1 283 ? 24.626 6.995 12.379 1.00 90.19 283 GLN A C 1
ATOM 2277 O O . GLN A 1 283 ? 24.661 6.197 13.312 1.00 90.19 283 GLN A O 1
ATOM 2282 N N . MET A 1 284 ? 25.396 8.093 12.385 1.00 89.88 284 MET A N 1
ATOM 2283 C CA . MET A 1 284 ? 26.360 8.412 13.456 1.00 89.88 284 MET A CA 1
ATOM 2284 C C . MET A 1 284 ? 25.697 9.065 14.679 1.00 89.88 284 MET A C 1
ATOM 2286 O O . MET A 1 284 ? 25.868 10.252 14.928 1.00 89.88 284 MET A O 1
ATOM 2290 N N . ASP A 1 285 ? 24.964 8.277 15.457 1.00 80.81 285 ASP A N 1
ATOM 2291 C CA . ASP A 1 285 ? 24.175 8.665 16.642 1.00 80.81 285 ASP A CA 1
ATOM 2292 C C . ASP A 1 285 ? 24.844 9.570 17.706 1.00 80.81 285 ASP A C 1
ATOM 2294 O O . ASP A 1 285 ? 24.146 10.230 18.473 1.00 80.81 285 ASP A O 1
ATOM 2298 N N . HIS A 1 286 ? 26.174 9.615 17.770 1.00 86.62 286 HIS A N 1
ATOM 2299 C CA . HIS A 1 286 ? 26.961 10.362 18.760 1.00 86.62 286 HIS A CA 1
ATOM 2300 C C . HIS A 1 286 ? 27.542 11.683 18.227 1.00 86.62 286 HIS A C 1
ATOM 2302 O O . HIS A 1 286 ? 28.355 12.318 18.903 1.00 86.62 286 HIS A O 1
ATOM 2308 N N . MET A 1 287 ? 27.168 12.095 17.015 1.00 88.31 287 MET A N 1
ATOM 2309 C CA . MET A 1 287 ? 27.608 13.345 16.398 1.00 88.31 287 MET A CA 1
ATOM 2310 C C . MET A 1 287 ? 26.416 14.224 16.035 1.00 88.31 287 MET A C 1
ATOM 2312 O O . MET A 1 287 ? 25.365 13.722 15.663 1.00 88.31 287 MET A O 1
ATOM 2316 N N . GLN A 1 288 ? 26.600 15.546 16.051 1.00 91.38 288 GLN A N 1
ATOM 2317 C CA . GLN A 1 288 ? 25.660 16.436 15.376 1.00 91.38 288 GLN A CA 1
ATOM 2318 C C . GLN A 1 288 ? 25.863 16.334 13.865 1.00 91.38 288 GLN A C 1
ATOM 2320 O O . GLN A 1 288 ? 26.926 16.683 13.347 1.00 91.38 288 GLN A O 1
ATOM 2325 N N . VAL A 1 289 ? 24.838 15.860 13.157 1.00 91.00 289 VAL A N 1
ATOM 2326 C CA . VAL A 1 289 ? 24.901 15.630 11.709 1.00 91.00 289 VAL A CA 1
ATOM 2327 C C . VAL A 1 289 ? 24.034 16.648 10.988 1.00 91.00 289 VAL A C 1
ATOM 2329 O O . VAL A 1 289 ? 22.806 16.656 11.103 1.00 91.00 289 VAL A O 1
ATOM 2332 N N . ASN A 1 290 ? 24.697 17.503 10.213 1.00 89.75 290 ASN A N 1
ATOM 2333 C CA . ASN A 1 290 ? 24.072 18.518 9.381 1.00 89.75 290 ASN A CA 1
ATOM 2334 C C . ASN A 1 290 ? 24.279 18.185 7.894 1.00 89.75 290 ASN A C 1
ATOM 2336 O O . ASN A 1 290 ? 25.407 18.141 7.409 1.00 89.75 290 ASN A O 1
ATOM 2340 N N . GLU A 1 291 ? 23.177 17.966 7.179 1.00 87.19 291 GLU A N 1
ATOM 2341 C CA . GLU A 1 291 ? 23.129 17.849 5.723 1.00 87.19 291 GLU A CA 1
ATOM 2342 C C . GLU A 1 291 ? 22.645 19.186 5.140 1.00 87.19 291 GLU A C 1
ATOM 2344 O O . GLU A 1 291 ? 21.443 19.453 5.030 1.00 87.19 291 GLU A O 1
ATOM 2349 N N . ALA A 1 292 ? 23.599 20.043 4.772 1.00 85.94 292 ALA A N 1
ATOM 2350 C CA . ALA A 1 292 ? 23.377 21.394 4.255 1.00 85.94 292 ALA A CA 1
ATOM 2351 C C . ALA A 1 292 ? 22.527 22.303 5.171 1.00 85.94 292 ALA A C 1
ATOM 2353 O O . ALA A 1 292 ? 23.070 23.079 5.950 1.00 85.94 292 ALA A O 1
ATOM 2354 N N . TYR A 1 293 ? 21.200 22.281 5.034 1.00 86.44 293 TYR A N 1
ATOM 2355 C CA . TYR A 1 293 ? 20.274 23.087 5.845 1.00 86.44 293 TYR A CA 1
ATOM 2356 C C . TYR A 1 293 ? 19.455 22.242 6.827 1.00 86.44 293 TYR A C 1
ATOM 2358 O O . TYR A 1 293 ? 18.677 22.785 7.613 1.00 86.44 293 TYR A O 1
ATOM 2366 N N . ARG A 1 294 ? 19.593 20.916 6.769 1.00 86.56 294 ARG A N 1
ATOM 2367 C CA . ARG A 1 294 ? 18.838 19.964 7.575 1.00 86.56 294 ARG A CA 1
ATOM 2368 C C . ARG A 1 294 ? 19.736 19.384 8.658 1.00 86.56 294 ARG A C 1
ATOM 2370 O O . ARG A 1 294 ? 20.755 18.772 8.360 1.00 86.56 294 ARG A O 1
ATOM 2377 N N . VAL A 1 295 ? 19.325 19.516 9.915 1.00 90.19 295 VAL A N 1
ATOM 2378 C CA . VAL A 1 295 ? 19.924 18.763 11.024 1.00 90.19 295 VAL A CA 1
ATOM 2379 C C . VAL A 1 295 ? 19.183 17.435 11.148 1.00 90.19 295 VAL A C 1
ATOM 2381 O O . VAL A 1 295 ? 17.952 17.417 11.194 1.00 90.19 295 VAL A O 1
ATOM 2384 N N . TRP A 1 296 ? 19.923 16.329 11.150 1.00 87.69 296 TRP A N 1
ATOM 2385 C CA . TRP A 1 296 ? 19.360 14.987 11.290 1.00 87.69 296 TRP A CA 1
ATOM 2386 C C . TRP A 1 296 ? 19.191 14.593 12.756 1.00 87.69 296 TRP A C 1
ATOM 2388 O O . TRP A 1 296 ? 18.113 14.146 13.142 1.00 87.69 296 TRP A O 1
ATOM 2398 N N . HIS A 1 297 ? 20.242 14.774 13.555 1.00 85.12 297 HIS A N 1
ATOM 2399 C CA . HIS A 1 297 ? 20.283 14.526 14.998 1.00 85.12 297 HIS A CA 1
ATOM 2400 C C . HIS A 1 297 ? 21.527 15.200 15.615 1.00 85.12 297 HIS A C 1
ATOM 2402 O O . HIS A 1 297 ? 22.274 15.898 14.917 1.00 85.12 297 HIS A O 1
ATOM 2408 N N . GLY A 1 298 ? 21.698 15.010 16.924 1.00 78.56 298 GLY A N 1
ATOM 2409 C CA . GLY A 1 298 ? 22.665 15.700 17.777 1.00 78.56 298 GLY A CA 1
ATOM 2410 C C . GLY A 1 298 ? 22.106 16.991 18.373 1.00 78.56 298 GLY A C 1
ATOM 2411 O O . GLY A 1 298 ? 21.195 17.605 17.812 1.00 78.56 298 GLY A O 1
ATOM 2412 N N . GLU A 1 299 ? 22.635 17.359 19.539 1.00 65.69 299 GLU A N 1
ATOM 2413 C CA . GLU A 1 299 ? 22.289 18.582 20.278 1.00 65.69 299 GLU A CA 1
ATOM 2414 C C . GLU A 1 299 ? 23.200 19.754 19.901 1.00 65.69 299 GLU A C 1
ATOM 2416 O O . GLU A 1 299 ? 24.426 19.533 19.762 1.00 65.69 299 GLU A O 1
#

Radius of gyration: 25.98 Å; chains: 1; bounding box: 56×43×66 Å

pLDDT: mean 94.05, std 5.56, range [65.69, 98.75]